Protein AF-A0A2G2Y540-F1 (afdb_monomer)

Structure (mmCIF, N/CA/C/O backbone):
data_AF-A0A2G2Y540-F1
#
_entry.id   AF-A0A2G2Y540-F1
#
loop_
_atom_site.group_PDB
_atom_site.id
_atom_site.type_symbol
_atom_site.label_atom_id
_atom_site.label_alt_id
_atom_site.label_comp_id
_atom_site.label_asym_id
_atom_site.label_entity_id
_atom_site.label_seq_id
_atom_site.pdbx_PDB_ins_code
_atom_site.Cartn_x
_atom_site.Cartn_y
_atom_site.Cartn_z
_atom_site.occupancy
_atom_site.B_iso_or_equiv
_atom_site.auth_seq_id
_atom_site.auth_comp_id
_atom_site.auth_asym_id
_atom_site.auth_atom_id
_atom_site.pdbx_PDB_model_num
ATOM 1 N N . MET A 1 1 ? -23.004 5.926 17.676 1.00 48.19 1 MET A N 1
ATOM 2 C CA . MET A 1 1 ? -21.729 5.256 18.036 1.00 48.19 1 MET A CA 1
ATOM 3 C C . MET A 1 1 ? -20.549 6.065 17.488 1.00 48.19 1 MET A C 1
ATOM 5 O O . MET A 1 1 ? -20.315 6.029 16.287 1.00 48.19 1 MET A O 1
ATOM 9 N N . ASN A 1 2 ? -19.873 6.864 18.330 1.00 69.75 2 ASN A N 1
ATOM 10 C CA . ASN A 1 2 ? -18.791 7.798 17.936 1.00 69.75 2 ASN A CA 1
ATOM 11 C C . ASN A 1 2 ? -17.385 7.387 18.424 1.00 69.75 2 ASN A C 1
ATOM 13 O O . ASN A 1 2 ? -16.414 8.048 18.075 1.00 69.75 2 ASN A O 1
ATOM 17 N N . ILE A 1 3 ? -17.261 6.322 19.224 1.00 84.75 3 ILE A N 1
ATOM 18 C CA . ILE A 1 3 ? -15.974 5.915 19.816 1.00 84.75 3 ILE A CA 1
ATOM 19 C C . ILE A 1 3 ? -15.126 5.151 18.792 1.00 84.75 3 ILE A C 1
ATOM 21 O O . ILE A 1 3 ? -13.980 5.507 18.551 1.00 84.75 3 ILE A O 1
ATOM 25 N N . LEU A 1 4 ? -15.714 4.162 18.114 1.00 87.81 4 LEU A N 1
ATOM 26 C CA . LEU A 1 4 ? -15.010 3.325 17.134 1.00 87.81 4 LEU A CA 1
ATOM 27 C C . LEU A 1 4 ? -14.416 4.121 15.971 1.00 87.81 4 LEU A C 1
ATOM 29 O O . LEU A 1 4 ? -13.341 3.793 15.489 1.00 87.81 4 LEU A O 1
ATOM 33 N N . SER A 1 5 ? -15.096 5.181 15.527 1.00 85.62 5 SER A N 1
ATOM 34 C CA . SER A 1 5 ? -14.609 6.018 14.428 1.00 85.62 5 SER A CA 1
ATOM 35 C C . SER A 1 5 ? -13.310 6.757 14.760 1.00 85.62 5 SER A C 1
ATOM 37 O O . SER A 1 5 ? -12.680 7.265 13.844 1.00 85.62 5 SER A O 1
ATOM 39 N N . ARG A 1 6 ? -12.929 6.826 16.044 1.00 86.94 6 ARG A N 1
ATOM 40 C CA . ARG A 1 6 ? -11.696 7.461 16.535 1.00 86.94 6 ARG A CA 1
ATOM 41 C C . ARG A 1 6 ? -10.585 6.453 16.834 1.00 86.94 6 ARG A C 1
ATOM 43 O O . ARG A 1 6 ? -9.484 6.852 17.187 1.00 86.94 6 ARG A O 1
ATOM 50 N N . LEU A 1 7 ? -10.873 5.152 16.756 1.00 90.06 7 LEU A N 1
ATOM 51 C CA . LEU A 1 7 ? -9.875 4.125 17.030 1.00 90.06 7 LEU A CA 1
ATOM 52 C C . LEU A 1 7 ? -8.928 3.958 15.831 1.00 90.06 7 LEU A C 1
ATOM 54 O O . LEU A 1 7 ? -9.372 4.067 14.681 1.00 90.06 7 LEU A O 1
ATOM 58 N N . PRO A 1 8 ? -7.648 3.622 16.069 1.00 88.38 8 PRO A N 1
ATOM 59 C CA . PRO A 1 8 ? -6.721 3.271 15.000 1.00 88.38 8 PRO A CA 1
ATOM 60 C C . PRO A 1 8 ? -7.238 2.103 14.151 1.00 88.38 8 PRO A C 1
ATOM 62 O O . PRO A 1 8 ? -7.840 1.157 14.670 1.00 88.38 8 PRO A O 1
ATOM 65 N N . VAL A 1 9 ? -6.933 2.122 12.847 1.00 89.56 9 VAL A N 1
ATOM 66 C CA . VAL A 1 9 ? -7.344 1.070 11.892 1.00 89.56 9 VAL A CA 1
ATOM 67 C C . VAL A 1 9 ? -6.931 -0.324 12.373 1.00 89.56 9 VAL A C 1
ATOM 69 O O . VAL A 1 9 ? -7.705 -1.269 12.259 1.00 89.56 9 VAL A O 1
ATOM 72 N N . ARG A 1 10 ? -5.739 -0.451 12.967 1.00 88.06 10 ARG A N 1
ATOM 73 C CA . ARG A 1 10 ? -5.230 -1.715 13.515 1.00 88.06 10 ARG A CA 1
ATOM 74 C C . ARG A 1 10 ? -6.122 -2.279 14.621 1.00 88.06 10 ARG A C 1
ATOM 76 O O . ARG A 1 10 ? -6.453 -3.460 14.596 1.00 88.06 10 ARG A O 1
ATOM 83 N N . THR A 1 11 ? -6.545 -1.435 15.559 1.00 91.00 11 THR A N 1
ATOM 84 C CA . THR A 1 11 ? -7.452 -1.827 16.644 1.00 91.00 11 THR A CA 1
ATOM 85 C C . THR A 1 11 ? -8.801 -2.261 16.084 1.00 91.00 11 THR A C 1
ATOM 87 O O . THR A 1 11 ? -9.331 -3.296 16.475 1.00 91.00 11 THR A O 1
ATOM 90 N N . LEU A 1 12 ? -9.340 -1.517 15.113 1.00 92.69 12 LEU A N 1
ATOM 91 C CA . LEU A 1 12 ? -10.587 -1.891 14.442 1.00 92.69 12 LEU A CA 1
ATOM 92 C C . LEU A 1 12 ? -10.465 -3.226 13.706 1.00 92.69 12 LEU A C 1
ATOM 94 O O . LEU A 1 12 ? -11.379 -4.043 13.773 1.00 92.69 12 LEU A O 1
ATOM 98 N N . HIS A 1 13 ? -9.337 -3.475 13.044 1.00 90.94 13 HIS A N 1
ATOM 99 C CA . HIS A 1 13 ? -9.076 -4.748 12.383 1.00 90.94 13 HIS A CA 1
ATOM 100 C C . HIS A 1 13 ? -9.079 -5.912 13.391 1.00 90.94 13 HIS A C 1
ATOM 102 O O . HIS A 1 13 ? -9.764 -6.903 13.162 1.00 90.94 13 HIS A O 1
ATOM 108 N N . GLN A 1 14 ? -8.425 -5.764 14.548 1.00 92.81 14 GLN A N 1
ATOM 109 C CA . GLN A 1 14 ? -8.443 -6.775 15.618 1.00 92.81 14 GLN A CA 1
ATOM 110 C C . GLN A 1 14 ? -9.851 -7.011 16.190 1.00 92.81 14 GLN A C 1
ATOM 112 O O . GLN A 1 14 ? -10.231 -8.153 16.450 1.00 92.81 14 GLN A O 1
ATOM 117 N N . LEU A 1 15 ? -10.657 -5.953 16.339 1.00 93.62 15 LEU A N 1
ATOM 118 C CA . LEU A 1 15 ? -12.037 -6.059 16.829 1.00 93.62 15 LEU A CA 1
ATOM 119 C C . LEU A 1 15 ? -12.945 -6.874 15.899 1.00 93.62 15 LEU A C 1
ATOM 121 O O . LEU A 1 15 ? -13.897 -7.489 16.381 1.00 93.62 15 LEU A O 1
ATOM 125 N N . LYS A 1 16 ? -12.648 -6.948 14.593 1.00 92.94 16 LYS A N 1
ATOM 126 C CA . LYS A 1 16 ? -13.401 -7.816 13.670 1.00 92.94 16 LYS A CA 1
ATOM 127 C C . LYS A 1 16 ? -13.352 -9.285 14.086 1.00 92.94 16 LYS A C 1
ATOM 129 O O . LYS A 1 16 ? -14.331 -9.998 13.886 1.00 92.94 16 LYS A O 1
ATOM 134 N N . CYS A 1 17 ? -12.253 -9.727 14.691 1.00 93.31 17 CYS A N 1
ATOM 135 C CA . CYS A 1 17 ? -12.083 -11.109 15.136 1.00 93.31 17 CYS A CA 1
ATOM 136 C C . CYS A 1 17 ? -12.860 -11.424 16.424 1.00 93.31 17 CYS A C 1
ATOM 138 O O . CYS A 1 17 ? -13.068 -12.592 16.736 1.00 93.31 17 CYS A O 1
ATOM 140 N N . VAL A 1 18 ? -13.303 -10.404 17.170 1.00 94.44 18 VAL A N 1
ATOM 141 C CA . VAL A 1 18 ? -13.957 -10.581 18.478 1.00 94.44 18 VAL A CA 1
ATOM 142 C C . VAL A 1 18 ? -15.398 -11.067 18.332 1.00 94.44 18 VAL A C 1
ATOM 144 O O . VAL A 1 18 ? -15.853 -11.895 19.117 1.00 94.44 18 VAL A O 1
ATOM 147 N N . SER A 1 19 ? -16.151 -10.554 17.353 1.00 95.69 19 SER A N 1
ATOM 148 C CA . SER A 1 19 ? -17.521 -11.017 17.104 1.00 95.69 19 SER A CA 1
ATOM 149 C C . SER A 1 19 ? -18.007 -10.711 15.688 1.00 95.69 19 SER A C 1
ATOM 151 O O . SER A 1 19 ? -17.557 -9.768 15.035 1.00 95.69 19 SER A O 1
ATOM 153 N N . LYS A 1 20 ? -19.021 -11.464 15.236 1.00 94.75 20 LYS A N 1
ATOM 154 C CA . LYS A 1 20 ? -19.713 -11.205 13.961 1.00 94.75 20 LYS A CA 1
ATOM 155 C C . LYS A 1 20 ? -20.345 -9.812 13.913 1.00 94.75 20 LYS A C 1
ATOM 157 O O . LYS A 1 20 ? -20.343 -9.189 12.857 1.00 94.75 20 LYS A O 1
ATOM 162 N N . PHE A 1 21 ? -20.845 -9.318 15.049 1.00 94.75 21 PHE A N 1
ATOM 163 C CA . PHE A 1 21 ? -21.416 -7.975 15.150 1.00 94.75 21 PHE A CA 1
ATOM 164 C C . PHE A 1 21 ? -20.358 -6.897 14.893 1.00 94.75 21 PHE A C 1
ATOM 166 O O . PHE A 1 21 ? -20.570 -6.024 14.054 1.00 94.75 21 PHE A O 1
ATOM 173 N N . TRP A 1 22 ? -19.197 -6.987 15.554 1.00 94.31 22 TRP A N 1
ATOM 174 C CA . TRP A 1 2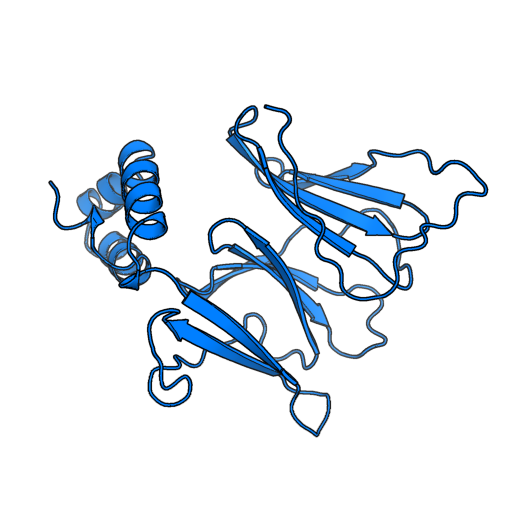2 ? -18.092 -6.052 15.327 1.00 94.31 22 TRP A CA 1
ATOM 175 C C . TRP A 1 22 ? -17.589 -6.123 13.890 1.00 94.31 22 TRP A C 1
ATOM 177 O O . TRP A 1 22 ? -17.395 -5.086 13.260 1.00 94.31 22 TRP A O 1
ATOM 187 N N . ASN A 1 23 ? -17.444 -7.328 13.336 1.00 94.88 23 ASN A N 1
ATOM 188 C CA . ASN A 1 23 ? -17.047 -7.484 11.944 1.00 94.88 23 ASN A CA 1
ATOM 189 C C . ASN A 1 23 ? -18.040 -6.826 10.973 1.00 94.88 23 ASN A C 1
ATOM 191 O O . ASN A 1 23 ? -17.612 -6.095 10.081 1.00 94.88 23 ASN A O 1
ATOM 195 N N . ALA A 1 24 ? -19.347 -7.045 11.158 1.00 95.31 24 ALA A N 1
ATOM 196 C CA . ALA A 1 24 ? -20.385 -6.442 10.323 1.00 95.31 24 ALA A CA 1
ATOM 197 C C . ALA A 1 24 ? -20.367 -4.909 10.425 1.00 95.31 24 ALA A C 1
ATOM 199 O O . ALA A 1 24 ? -20.309 -4.227 9.405 1.00 95.31 24 ALA A O 1
ATOM 200 N N . LEU A 1 25 ? -20.314 -4.371 11.649 1.00 93.81 25 LEU A N 1
ATOM 201 C CA . LEU A 1 25 ? -20.286 -2.930 11.900 1.00 93.81 25 LEU A CA 1
ATOM 202 C C . LEU A 1 25 ? -19.042 -2.249 11.312 1.00 93.81 25 LEU A C 1
ATOM 204 O O . LEU A 1 25 ? -19.144 -1.167 10.748 1.00 93.81 25 LEU A O 1
ATOM 208 N N . ILE A 1 26 ? -17.863 -2.864 11.439 1.00 93.62 26 ILE A N 1
ATOM 209 C CA . ILE A 1 26 ? -16.596 -2.289 10.953 1.00 93.62 26 ILE A CA 1
ATOM 210 C C . ILE A 1 26 ? -16.449 -2.480 9.435 1.00 93.62 26 ILE A C 1
ATOM 212 O O . ILE A 1 26 ? -15.745 -1.723 8.764 1.00 93.62 26 ILE A O 1
ATOM 216 N N . SER A 1 27 ? -17.087 -3.504 8.868 1.00 92.31 27 SER A N 1
ATOM 217 C CA . SER A 1 27 ? -17.053 -3.767 7.426 1.00 92.31 27 SER A CA 1
ATOM 218 C C . SER A 1 27 ? -18.078 -2.954 6.631 1.00 92.31 27 SER A C 1
ATOM 220 O O . SER A 1 27 ? -17.909 -2.846 5.411 1.00 92.31 27 SER A O 1
ATOM 222 N N . ASP A 1 28 ? -19.057 -2.349 7.309 1.00 93.50 28 ASP A N 1
ATOM 223 C CA . ASP A 1 28 ? -20.062 -1.449 6.743 1.00 93.50 28 ASP A CA 1
ATOM 224 C C . ASP A 1 28 ? -19.424 -0.281 5.949 1.00 93.50 28 ASP A C 1
ATOM 226 O O . ASP A 1 28 ? -18.522 0.401 6.456 1.00 93.50 28 ASP A O 1
ATOM 230 N N . PRO A 1 29 ? -19.859 -0.024 4.698 1.00 90.12 29 PRO A N 1
ATOM 231 C CA . PRO A 1 29 ? -19.310 1.051 3.870 1.00 90.12 29 PRO A CA 1
ATOM 232 C C . PRO A 1 29 ? -19.455 2.445 4.485 1.00 90.12 29 PRO A C 1
ATOM 234 O O . PRO A 1 29 ? -18.541 3.266 4.367 1.00 90.12 29 PRO A O 1
ATOM 237 N N . TYR A 1 30 ? -20.572 2.721 5.167 1.00 90.44 30 TYR A N 1
ATOM 238 C CA . TYR A 1 30 ? -20.795 4.020 5.798 1.00 90.44 30 TYR A CA 1
ATOM 239 C C . TYR A 1 30 ? -19.837 4.230 6.976 1.00 90.44 30 TYR A C 1
ATOM 241 O O . TYR A 1 30 ? -19.219 5.295 7.088 1.00 90.44 30 TYR A O 1
ATOM 249 N N . PHE A 1 31 ? -19.629 3.203 7.804 1.00 92.44 31 PHE A N 1
ATOM 250 C CA . PHE A 1 31 ? -18.621 3.225 8.860 1.00 92.44 31 PHE A CA 1
ATOM 251 C C . PHE A 1 31 ? -17.214 3.451 8.299 1.00 92.44 31 PHE A C 1
ATOM 253 O O . PHE A 1 31 ? -16.518 4.344 8.784 1.00 92.44 31 PHE A O 1
ATOM 260 N N . LYS A 1 32 ? -16.810 2.711 7.255 1.00 89.81 32 LYS A N 1
ATOM 261 C CA . LYS A 1 32 ? -15.501 2.884 6.595 1.00 89.81 32 LYS A CA 1
ATOM 262 C C . LYS A 1 32 ? -15.301 4.309 6.092 1.00 89.81 32 LYS A C 1
ATOM 264 O O . LYS A 1 32 ? -14.277 4.913 6.390 1.00 89.81 32 LYS A O 1
ATOM 269 N N . MET A 1 33 ? -16.286 4.872 5.391 1.00 88.62 33 MET A N 1
ATOM 270 C CA . MET A 1 33 ? -16.216 6.250 4.896 1.00 88.62 33 MET A CA 1
ATOM 271 C C . MET A 1 33 ? -16.121 7.260 6.046 1.00 88.62 33 MET A C 1
ATOM 273 O O . MET A 1 33 ? -15.325 8.198 5.984 1.00 88.62 33 MET A O 1
ATOM 277 N N . LYS A 1 34 ? -16.925 7.088 7.102 1.00 90.88 34 LYS A N 1
ATOM 278 C CA . LYS A 1 34 ? -16.912 7.980 8.268 1.00 90.88 34 LYS A CA 1
ATOM 279 C C . LYS A 1 34 ? -15.576 7.916 9.012 1.00 90.88 34 LYS A C 1
ATOM 281 O O . LYS A 1 34 ? -15.038 8.963 9.365 1.00 90.88 34 LYS A O 1
ATOM 286 N N . HIS A 1 35 ? -15.048 6.713 9.233 1.00 91.81 35 HIS A N 1
ATOM 287 C CA . HIS A 1 35 ? -13.736 6.488 9.848 1.00 91.81 35 HIS A CA 1
ATOM 288 C C . HIS A 1 35 ? -12.617 7.095 8.997 1.00 91.81 35 HIS A C 1
ATOM 290 O O . HIS A 1 35 ? -11.823 7.877 9.511 1.00 91.81 35 HIS A O 1
ATOM 296 N N . PHE A 1 36 ? -12.628 6.851 7.686 1.00 88.25 36 PHE A N 1
ATOM 297 C CA . PHE A 1 36 ? -11.643 7.396 6.753 1.00 88.25 36 PHE A CA 1
ATOM 298 C C . PHE A 1 36 ? -11.622 8.933 6.747 1.00 88.25 36 PHE A C 1
ATOM 300 O O . PHE A 1 36 ? -10.563 9.545 6.892 1.00 88.25 36 PHE A O 1
ATOM 307 N N . LYS A 1 37 ? -12.795 9.576 6.654 1.00 88.69 37 LYS A N 1
ATOM 308 C CA . LYS A 1 37 ? -12.911 11.044 6.728 1.00 88.69 37 LYS A CA 1
ATOM 309 C C . LYS A 1 37 ? -12.404 11.595 8.058 1.00 88.69 37 LYS A C 1
ATOM 311 O O . LYS A 1 37 ? -11.808 12.667 8.082 1.00 88.69 37 LYS A O 1
ATOM 316 N N . HIS A 1 38 ? -12.645 10.880 9.155 1.00 89.62 38 HIS A N 1
ATOM 317 C CA . HIS A 1 38 ? -12.137 11.276 10.461 1.00 89.62 38 HIS A CA 1
ATOM 318 C C . HIS A 1 38 ? -10.607 11.190 10.515 1.00 89.62 38 HIS A C 1
ATOM 320 O O . HIS A 1 38 ? -9.970 12.182 10.851 1.00 89.62 38 HIS A O 1
ATOM 326 N N . ALA A 1 39 ? -10.027 10.060 10.101 1.00 87.31 39 ALA A N 1
ATOM 327 C CA . ALA A 1 39 ? -8.581 9.843 10.097 1.00 87.31 39 ALA A CA 1
ATOM 328 C C . ALA A 1 39 ? -7.826 10.853 9.214 1.00 87.31 39 ALA A C 1
ATOM 330 O O . ALA A 1 39 ? -6.749 11.305 9.584 1.00 87.31 39 ALA A O 1
ATOM 331 N N . LYS A 1 40 ? -8.397 11.262 8.072 1.00 84.50 40 LYS A N 1
ATOM 332 C CA . LYS A 1 40 ? -7.780 12.262 7.181 1.00 84.50 40 LYS A CA 1
ATOM 333 C C . LYS A 1 40 ? -7.640 13.645 7.834 1.00 84.50 40 LYS A C 1
ATOM 335 O O . LYS A 1 40 ? -6.691 14.368 7.534 1.00 84.50 40 LYS A O 1
ATOM 340 N N . ASN A 1 41 ? -8.570 13.984 8.726 1.00 85.50 41 ASN A N 1
ATOM 341 C CA . ASN A 1 41 ? -8.630 15.274 9.413 1.00 85.50 41 ASN A CA 1
ATOM 342 C C . ASN A 1 41 ? -8.010 15.245 10.821 1.00 85.50 41 ASN A C 1
ATOM 344 O O . ASN A 1 41 ? -7.883 16.294 11.447 1.00 85.50 41 ASN A O 1
ATOM 348 N N . ASP A 1 42 ? -7.647 14.070 11.335 1.00 84.44 42 ASP A N 1
ATOM 349 C CA . ASP A 1 42 ? -7.007 13.910 12.638 1.00 84.44 42 ASP A CA 1
ATOM 350 C C . ASP A 1 42 ? -5.481 13.925 12.491 1.00 84.44 42 ASP A C 1
ATOM 352 O O . ASP A 1 42 ? -4.889 13.031 11.886 1.00 84.44 42 ASP A O 1
ATOM 356 N N . GLN A 1 43 ? -4.834 14.925 13.089 1.00 78.25 43 GLN A N 1
ATOM 357 C CA . GLN A 1 43 ? -3.375 15.077 13.059 1.00 78.25 43 GLN A CA 1
ATOM 358 C C . GLN A 1 43 ? -2.649 13.866 13.660 1.00 78.25 43 GLN A C 1
ATOM 360 O O . GLN A 1 43 ? -1.566 13.514 13.200 1.00 78.25 43 GLN A O 1
ATOM 365 N N . ASN A 1 44 ? -3.258 13.179 14.632 1.00 79.31 44 ASN A N 1
ATOM 366 C CA . ASN A 1 44 ? -2.661 11.996 15.263 1.00 79.31 44 ASN A CA 1
ATOM 367 C C . ASN A 1 44 ? -2.750 10.739 14.383 1.00 79.31 44 ASN A C 1
ATOM 369 O O . ASN A 1 44 ? -2.026 9.766 14.599 1.00 79.31 44 ASN A O 1
ATOM 373 N N . SER A 1 45 ? -3.630 10.755 13.382 1.00 81.19 45 SER A N 1
ATOM 374 C CA . SER A 1 45 ? -3.807 9.667 12.422 1.00 81.19 45 SER A CA 1
ATOM 375 C C . SER A 1 45 ? -2.905 9.813 11.191 1.00 81.19 45 SER A C 1
ATOM 377 O O . SER A 1 45 ? -2.733 8.848 10.442 1.00 81.19 45 SER A O 1
ATOM 379 N N . GLN A 1 46 ? -2.298 10.986 10.982 1.00 82.69 46 GLN A N 1
ATOM 380 C CA . GLN A 1 46 ? -1.381 11.238 9.872 1.00 82.69 46 GLN A CA 1
ATOM 381 C C . GLN A 1 46 ? -0.008 10.630 10.161 1.00 82.69 46 GLN A C 1
ATOM 383 O O . GLN A 1 46 ? 0.621 10.914 11.180 1.00 82.69 46 GLN A O 1
ATOM 388 N N . LYS A 1 47 ? 0.467 9.783 9.245 1.00 84.38 47 LYS A N 1
ATOM 389 C CA . LYS A 1 47 ? 1.743 9.077 9.373 1.00 84.38 47 LYS A CA 1
ATOM 390 C C . LYS A 1 47 ? 2.564 9.189 8.097 1.00 84.38 47 LYS A C 1
ATOM 392 O O . LYS A 1 47 ? 2.012 9.193 6.999 1.00 84.38 47 LYS A O 1
ATOM 397 N N . ILE A 1 48 ? 3.882 9.208 8.253 1.00 85.88 48 ILE A N 1
ATOM 398 C CA . ILE A 1 48 ? 4.854 9.073 7.171 1.00 85.88 48 ILE A CA 1
ATOM 399 C C . ILE A 1 48 ? 5.377 7.638 7.173 1.00 85.88 48 ILE A C 1
ATOM 401 O O . ILE A 1 48 ? 5.756 7.108 8.217 1.00 85.88 48 ILE A O 1
ATOM 405 N N . LEU A 1 49 ? 5.414 7.016 5.994 1.00 87.06 49 LEU A N 1
ATOM 406 C CA . LEU A 1 49 ? 6.141 5.772 5.762 1.00 87.06 49 LEU A CA 1
ATOM 407 C C . LEU A 1 49 ? 7.539 6.108 5.240 1.00 87.06 49 LEU A C 1
ATOM 409 O O . LEU A 1 49 ? 7.682 6.660 4.150 1.00 87.06 49 LEU A O 1
ATOM 413 N N . ILE A 1 50 ? 8.565 5.734 5.994 1.00 85.69 50 ILE A N 1
ATOM 414 C CA . ILE A 1 50 ? 9.968 5.915 5.620 1.00 85.69 50 ILE A CA 1
ATOM 415 C C . ILE A 1 50 ? 10.554 4.546 5.300 1.00 85.69 50 ILE A C 1
ATOM 417 O O . ILE A 1 50 ? 10.321 3.590 6.034 1.00 85.69 50 ILE A O 1
ATOM 421 N N . THR A 1 51 ? 11.301 4.428 4.202 1.00 83.44 51 THR A N 1
ATOM 422 C CA . THR A 1 51 ? 12.006 3.191 3.840 1.00 83.44 51 THR A CA 1
ATOM 423 C C . THR A 1 51 ? 13.471 3.489 3.533 1.00 83.44 51 THR A C 1
ATOM 425 O O . THR A 1 51 ? 13.773 4.224 2.599 1.00 83.44 51 THR A O 1
ATOM 428 N N . HIS A 1 52 ? 14.380 2.899 4.307 1.00 81.31 52 HIS A N 1
ATOM 429 C CA . HIS A 1 52 ? 15.827 3.039 4.156 1.00 81.31 52 HIS A CA 1
ATOM 430 C C . HIS A 1 52 ? 16.440 1.777 3.560 1.00 81.31 52 HIS A C 1
ATOM 432 O O . HIS A 1 52 ? 16.123 0.675 3.999 1.00 81.31 52 HIS A O 1
ATOM 438 N N . MET A 1 53 ? 17.359 1.932 2.609 1.00 77.50 53 MET A N 1
ATOM 439 C CA . MET A 1 53 ? 18.242 0.850 2.169 1.00 77.50 53 MET A CA 1
ATOM 440 C C . MET A 1 53 ? 19.447 0.778 3.117 1.00 77.50 53 MET A C 1
ATOM 442 O O . MET A 1 53 ? 20.075 1.797 3.399 1.00 77.50 53 MET A O 1
ATOM 446 N N . LEU A 1 54 ? 19.765 -0.412 3.621 1.00 77.00 54 LEU A N 1
ATOM 447 C CA . LEU A 1 54 ? 20.954 -0.644 4.439 1.00 77.00 54 LEU A CA 1
ATOM 448 C C . LEU A 1 54 ? 22.213 -0.702 3.566 1.00 77.00 54 LEU A C 1
ATOM 450 O O . LEU A 1 54 ? 22.148 -1.061 2.392 1.00 77.00 54 LEU A O 1
ATOM 454 N N . GLN A 1 55 ? 23.367 -0.383 4.161 1.00 67.62 55 GLN A N 1
ATOM 455 C CA . GLN A 1 55 ? 24.664 -0.233 3.478 1.00 67.62 55 GLN A CA 1
ATOM 456 C C . GLN A 1 55 ? 25.091 -1.440 2.623 1.00 67.62 55 GLN A C 1
ATOM 458 O O . GLN A 1 55 ? 25.872 -1.284 1.693 1.00 67.62 55 GLN A O 1
ATOM 463 N N . ASN A 1 56 ? 24.563 -2.636 2.892 1.00 67.25 56 ASN A N 1
ATOM 464 C CA . ASN A 1 56 ? 24.840 -3.845 2.117 1.00 67.25 56 ASN A CA 1
ATOM 465 C C . ASN A 1 56 ? 23.942 -4.018 0.872 1.00 67.25 56 ASN A C 1
ATOM 467 O O . ASN A 1 56 ? 23.947 -5.095 0.276 1.00 67.25 56 ASN A O 1
ATOM 471 N N . GLY A 1 57 ? 23.116 -3.020 0.527 1.00 62.94 57 GLY A N 1
ATOM 472 C CA . GLY A 1 57 ? 22.269 -2.961 -0.676 1.00 62.94 57 GLY A CA 1
ATOM 473 C C . GLY A 1 57 ? 21.150 -4.007 -0.762 1.00 62.94 57 GLY A C 1
ATOM 474 O O . GLY A 1 57 ? 20.330 -3.967 -1.675 1.00 62.94 57 GLY A O 1
ATOM 475 N N . SER A 1 58 ? 21.102 -4.939 0.189 1.00 64.12 58 SER A N 1
ATOM 476 C CA . SER A 1 58 ? 20.293 -6.164 0.148 1.00 64.12 58 SER A CA 1
ATOM 477 C C . SER A 1 58 ? 19.215 -6.203 1.225 1.00 64.12 58 SER A C 1
ATOM 479 O O . SER A 1 58 ? 18.507 -7.195 1.377 1.00 64.12 58 SER A O 1
ATOM 481 N N . LYS A 1 59 ? 19.096 -5.148 2.030 1.00 71.19 59 LYS A N 1
ATOM 482 C CA . LYS A 1 59 ? 18.092 -5.070 3.086 1.00 71.19 59 LYS A CA 1
ATOM 483 C C . LYS A 1 59 ? 17.506 -3.675 3.140 1.00 71.19 59 LYS A C 1
ATOM 485 O O . LYS A 1 59 ? 18.226 -2.687 3.053 1.00 71.19 59 LYS A O 1
ATOM 490 N N . PHE A 1 60 ? 16.199 -3.619 3.354 1.00 76.69 60 PHE A N 1
ATOM 491 C CA . PHE A 1 60 ? 15.473 -2.378 3.575 1.00 76.69 60 PHE A CA 1
ATOM 492 C C . PHE A 1 60 ? 14.908 -2.337 5.000 1.00 76.69 60 PHE A C 1
ATOM 494 O O . PHE A 1 60 ? 14.620 -3.370 5.601 1.00 76.69 60 PHE A O 1
ATOM 501 N N . LEU A 1 61 ? 14.743 -1.162 5.581 1.00 81.38 61 LEU A N 1
ATOM 502 C CA . LEU A 1 61 ? 14.023 -0.982 6.838 1.00 81.38 61 LEU A CA 1
ATOM 503 C C . LEU A 1 61 ? 12.902 0.008 6.600 1.00 81.38 61 LEU A C 1
ATOM 505 O O . LEU A 1 61 ? 13.150 1.079 6.056 1.00 81.38 61 LEU A O 1
ATOM 509 N N . SER A 1 62 ? 11.690 -0.368 6.996 1.00 85.00 62 SER A N 1
ATOM 510 C CA . SER A 1 62 ? 10.508 0.470 6.848 1.00 85.00 62 SER A CA 1
ATOM 511 C C . SER A 1 62 ? 9.967 0.853 8.219 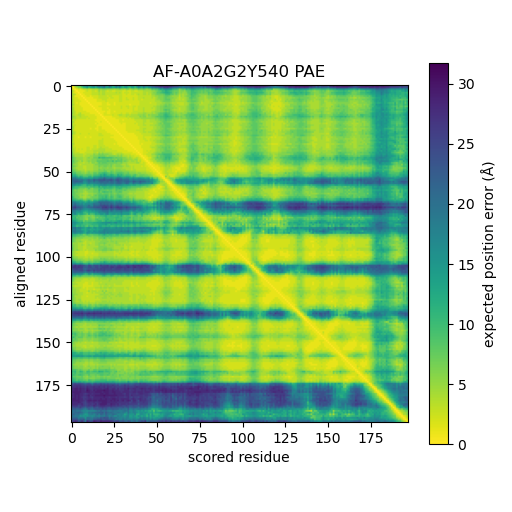1.00 85.00 62 SER A C 1
ATOM 513 O O . SER A 1 62 ? 9.850 0.003 9.106 1.00 85.00 62 SER A O 1
ATOM 515 N N . TYR A 1 63 ? 9.635 2.128 8.371 1.00 85.06 63 TYR A N 1
ATOM 516 C CA . TYR A 1 63 ? 9.145 2.729 9.605 1.00 85.06 63 TYR A CA 1
ATOM 517 C C . TYR A 1 63 ? 7.892 3.543 9.322 1.00 85.06 63 TYR A C 1
ATOM 519 O O . TYR A 1 63 ? 7.817 4.224 8.298 1.00 85.06 63 TYR A O 1
ATOM 527 N N . CYS A 1 64 ? 6.933 3.501 10.241 1.00 85.38 64 CYS A N 1
ATOM 528 C CA . CYS A 1 64 ? 5.819 4.440 10.261 1.00 85.38 64 CYS A CA 1
ATOM 529 C C . CYS A 1 64 ? 5.984 5.418 11.421 1.00 85.38 64 CYS A C 1
ATOM 531 O O . CYS A 1 64 ? 6.000 5.001 12.578 1.00 85.38 64 CYS A O 1
ATOM 533 N N . CYS A 1 65 ? 6.039 6.709 11.104 1.00 82.62 65 CYS A N 1
ATOM 534 C CA . CYS A 1 65 ? 6.204 7.780 12.084 1.00 82.62 65 CYS A CA 1
ATOM 535 C C . CYS A 1 65 ? 4.971 8.696 12.073 1.00 82.62 65 CYS A C 1
ATOM 537 O O . CYS A 1 65 ? 4.489 9.020 10.983 1.00 82.62 65 CYS A O 1
ATOM 539 N N . PRO A 1 66 ? 4.443 9.133 13.229 1.00 82.75 66 PRO A N 1
ATOM 540 C CA . PRO A 1 66 ? 3.421 10.178 13.274 1.00 82.75 66 PRO A CA 1
ATOM 541 C C . PRO A 1 66 ? 3.945 11.470 12.642 1.00 82.75 66 PRO A C 1
ATOM 543 O O . PRO A 1 66 ? 5.068 11.879 12.925 1.00 82.75 66 PRO A O 1
ATOM 546 N N . LEU A 1 67 ? 3.135 12.135 11.815 1.00 78.38 67 LEU A N 1
ATOM 547 C CA . LEU A 1 67 ? 3.531 13.399 11.182 1.00 78.38 67 LEU A CA 1
ATOM 548 C C . LEU A 1 67 ? 3.722 14.526 12.213 1.00 78.38 67 LEU A C 1
ATOM 550 O O . LEU A 1 67 ? 4.503 15.444 11.988 1.00 78.38 67 LEU A O 1
ATOM 554 N N . SER A 1 68 ? 3.019 14.448 13.342 1.00 72.75 68 SER A N 1
ATOM 555 C CA . SER A 1 68 ? 3.057 15.431 14.426 1.00 72.75 68 SER A CA 1
ATOM 556 C C . SER A 1 68 ? 4.258 15.299 15.373 1.00 72.75 68 SER A C 1
ATOM 558 O O . SER A 1 68 ? 4.483 16.212 16.167 1.00 72.75 68 SER A O 1
ATOM 560 N N . SER A 1 69 ? 5.030 14.203 15.324 1.00 64.44 69 SER A N 1
ATOM 561 C CA . SER A 1 69 ? 6.164 14.007 16.238 1.00 64.44 69 SER A CA 1
ATOM 562 C C . SER A 1 69 ? 7.406 14.753 15.742 1.00 64.44 69 SER A C 1
ATOM 564 O O . SER A 1 69 ? 7.959 14.452 14.685 1.00 64.44 69 SER A O 1
ATOM 566 N N . VAL A 1 70 ? 7.856 15.738 16.527 1.00 55.12 70 VAL A N 1
ATOM 567 C CA . VAL A 1 70 ? 9.061 16.554 16.268 1.00 55.12 70 VAL A CA 1
ATOM 568 C C . VAL A 1 70 ? 10.351 15.729 16.440 1.00 55.12 70 VAL A C 1
ATOM 570 O O . VAL A 1 70 ? 11.404 16.103 15.927 1.00 55.12 70 VAL A O 1
ATOM 573 N N . GLN A 1 71 ? 10.277 14.568 17.100 1.00 56.06 71 GLN A N 1
ATOM 574 C CA . GLN A 1 71 ? 11.398 13.656 17.334 1.00 56.06 71 GLN A CA 1
ATOM 575 C C . GLN A 1 71 ? 11.154 12.330 16.600 1.00 56.06 71 GLN A C 1
ATOM 577 O O . GLN A 1 71 ? 10.770 11.317 17.173 1.00 56.06 71 GLN A O 1
ATOM 582 N N . MET A 1 72 ? 11.416 12.342 15.290 1.00 56.91 72 MET A N 1
ATOM 583 C CA . MET A 1 72 ? 11.178 11.248 14.331 1.00 56.91 72 MET A CA 1
ATOM 584 C C . MET A 1 72 ? 11.767 9.865 14.685 1.00 56.91 72 MET A C 1
ATOM 586 O O . MET A 1 72 ? 11.459 8.897 13.992 1.00 56.91 72 MET A O 1
ATOM 590 N N . ALA A 1 73 ? 12.620 9.754 15.707 1.00 56.03 73 ALA A N 1
ATOM 591 C CA . ALA A 1 73 ? 13.364 8.535 16.017 1.00 56.03 73 ALA A CA 1
ATOM 592 C C . ALA A 1 73 ? 12.743 7.668 17.128 1.00 56.03 73 ALA A C 1
ATOM 594 O O . ALA A 1 73 ? 12.871 6.448 17.056 1.00 56.03 73 ALA A O 1
ATOM 595 N N . GLU A 1 74 ? 12.079 8.254 18.132 1.00 58.34 74 GLU A N 1
ATOM 596 C CA . GLU A 1 74 ? 11.615 7.502 19.316 1.00 58.34 74 GLU A CA 1
ATOM 597 C C . GLU A 1 74 ? 10.223 6.878 19.115 1.00 58.34 74 GLU A C 1
ATOM 599 O O . GLU A 1 74 ? 9.983 5.753 19.549 1.00 58.34 74 GLU A O 1
ATOM 604 N N . ASP A 1 75 ? 9.347 7.542 18.352 1.00 59.84 75 ASP A N 1
ATOM 605 C CA . ASP A 1 75 ? 7.970 7.086 18.085 1.00 59.84 75 ASP A CA 1
ATOM 606 C C . ASP A 1 75 ? 7.828 6.231 16.809 1.00 59.84 75 ASP A C 1
ATOM 608 O O . ASP A 1 75 ? 6.718 5.916 16.365 1.00 59.84 75 ASP A O 1
ATOM 612 N N . ALA A 1 76 ? 8.944 5.892 16.159 1.00 71.19 76 ALA A N 1
ATOM 613 C CA . ALA A 1 76 ? 8.942 5.183 14.887 1.00 71.19 76 ALA A CA 1
ATOM 614 C C . ALA A 1 76 ? 8.593 3.698 15.075 1.00 71.19 76 ALA A C 1
ATOM 616 O O . ALA A 1 76 ? 9.383 2.902 15.587 1.00 71.19 76 ALA A O 1
ATOM 617 N N . GLU A 1 77 ? 7.425 3.280 14.583 1.00 78.19 77 GLU A N 1
ATOM 618 C CA . GLU A 1 77 ? 7.053 1.867 14.593 1.00 78.19 77 GLU A CA 1
ATOM 619 C C . GLU A 1 77 ? 7.757 1.142 13.439 1.00 78.19 77 GLU A C 1
ATOM 621 O O . GLU A 1 77 ? 7.477 1.389 12.261 1.00 78.19 77 GLU A O 1
ATOM 626 N N . LYS A 1 78 ? 8.664 0.215 13.771 1.00 80.50 78 LYS A N 1
ATOM 627 C CA . LYS A 1 78 ? 9.280 -0.680 12.786 1.00 80.50 78 LYS A CA 1
ATOM 628 C C . LYS A 1 78 ? 8.221 -1.609 12.190 1.00 80.50 78 LYS A C 1
ATOM 630 O O . LYS A 1 78 ? 7.489 -2.286 12.917 1.00 80.50 78 LYS A O 1
ATOM 635 N N . LEU A 1 79 ? 8.184 -1.675 10.863 1.00 79.31 79 LEU A N 1
ATOM 636 C CA . LEU A 1 79 ? 7.255 -2.522 10.128 1.00 79.31 79 LEU A CA 1
ATOM 637 C C . LEU A 1 79 ? 7.927 -3.794 9.620 1.00 79.31 79 LEU A C 1
ATOM 639 O O . LEU A 1 79 ? 9.017 -3.762 9.041 1.00 79.31 79 LEU A O 1
ATOM 643 N N . ASP A 1 80 ? 7.224 -4.909 9.798 1.00 76.50 80 ASP A N 1
ATOM 644 C CA . ASP A 1 80 ? 7.567 -6.162 9.140 1.00 76.50 80 ASP A CA 1
ATOM 645 C C . ASP A 1 80 ? 7.228 -6.053 7.653 1.00 76.50 80 ASP A C 1
ATOM 647 O O . ASP A 1 80 ? 6.164 -5.557 7.270 1.00 76.50 80 ASP A O 1
ATOM 651 N N . ARG A 1 81 ? 8.160 -6.492 6.806 1.00 70.75 81 ARG A N 1
ATOM 652 C CA . ARG A 1 81 ? 8.003 -6.413 5.355 1.00 70.75 81 ARG A CA 1
ATOM 653 C C . ARG A 1 81 ? 7.202 -7.607 4.839 1.00 70.75 81 ARG A C 1
ATOM 655 O O . ARG A 1 81 ? 7.487 -8.737 5.248 1.00 70.75 81 ARG A O 1
ATOM 662 N N . PRO A 1 82 ? 6.270 -7.393 3.897 1.00 70.88 82 PRO A N 1
ATOM 663 C CA . PRO A 1 82 ? 5.688 -8.504 3.167 1.00 70.88 82 PRO A CA 1
ATOM 664 C C . PRO A 1 82 ? 6.783 -9.193 2.340 1.00 70.88 82 PRO A C 1
ATOM 666 O O . PRO A 1 82 ? 7.636 -8.521 1.760 1.00 70.88 82 PRO A O 1
ATOM 669 N N . LEU A 1 83 ? 6.774 -10.530 2.316 1.00 71.75 83 LEU A N 1
ATOM 670 C CA . LEU A 1 83 ? 7.786 -11.352 1.634 1.00 71.75 83 LEU A CA 1
ATOM 671 C C . LEU A 1 83 ? 9.234 -10.998 2.045 1.00 71.75 83 LEU A C 1
ATOM 673 O O . LEU A 1 83 ? 10.108 -10.797 1.203 1.00 71.75 83 LEU A O 1
ATOM 677 N N . SER A 1 84 ? 9.493 -10.935 3.357 1.00 63.16 84 SER A N 1
ATOM 678 C CA . SER A 1 84 ? 10.774 -10.524 3.963 1.00 63.16 84 SER A CA 1
ATOM 679 C C . SER A 1 84 ? 12.012 -11.328 3.532 1.00 63.16 84 SER A C 1
ATOM 681 O O . SER A 1 84 ? 13.132 -10.879 3.780 1.00 63.16 84 SER A O 1
ATOM 683 N N . SER A 1 85 ? 11.826 -12.484 2.885 1.00 63.94 85 SER A N 1
ATOM 684 C CA . SER A 1 85 ? 12.895 -13.308 2.315 1.00 63.94 85 SER A CA 1
ATOM 685 C C . SER A 1 85 ? 13.584 -12.664 1.110 1.00 63.94 85 SER A C 1
ATOM 687 O O . SER A 1 85 ? 14.730 -13.004 0.830 1.00 63.94 85 SER A O 1
ATOM 689 N N . LYS A 1 86 ? 12.920 -11.733 0.415 1.00 69.00 86 LYS A N 1
ATOM 690 C CA . LYS A 1 86 ? 13.479 -11.060 -0.759 1.00 69.00 86 LYS A CA 1
ATOM 691 C C . LYS A 1 86 ? 14.259 -9.790 -0.362 1.00 69.00 86 LYS A C 1
ATOM 693 O O . LYS A 1 86 ? 13.740 -8.958 0.395 1.00 69.00 86 LYS A O 1
ATOM 698 N N . PRO A 1 87 ? 15.497 -9.598 -0.851 1.00 70.44 87 PRO A N 1
ATOM 699 C CA . PRO A 1 87 ? 16.360 -8.486 -0.461 1.00 70.44 87 PRO A CA 1
ATOM 700 C C . PRO A 1 87 ? 15.915 -7.129 -1.010 1.00 70.44 87 PRO A C 1
ATOM 702 O O . PRO A 1 87 ? 16.097 -6.120 -0.326 1.00 70.44 87 PRO A O 1
ATOM 705 N N . PHE A 1 88 ? 15.327 -7.067 -2.211 1.00 78.62 88 PHE A N 1
ATOM 706 C CA . PHE A 1 88 ? 14.911 -5.801 -2.809 1.00 78.62 88 PHE A CA 1
ATOM 707 C C . PHE A 1 88 ? 13.472 -5.453 -2.439 1.00 78.62 88 PHE A C 1
ATOM 709 O O . PHE A 1 88 ? 12.566 -6.254 -2.646 1.00 78.62 88 PHE A O 1
ATOM 716 N N . PHE A 1 89 ? 13.260 -4.245 -1.914 1.00 82.69 89 PHE A N 1
ATOM 717 C CA . PHE A 1 89 ? 11.949 -3.726 -1.536 1.00 82.69 89 PHE A CA 1
ATOM 718 C C . PHE A 1 89 ? 11.885 -2.232 -1.858 1.00 82.69 89 PHE A C 1
ATOM 720 O O . PHE A 1 89 ? 12.629 -1.437 -1.285 1.00 82.69 89 PHE A O 1
ATOM 727 N N . ARG A 1 90 ? 11.001 -1.831 -2.773 1.00 83.44 90 ARG A N 1
ATOM 728 C CA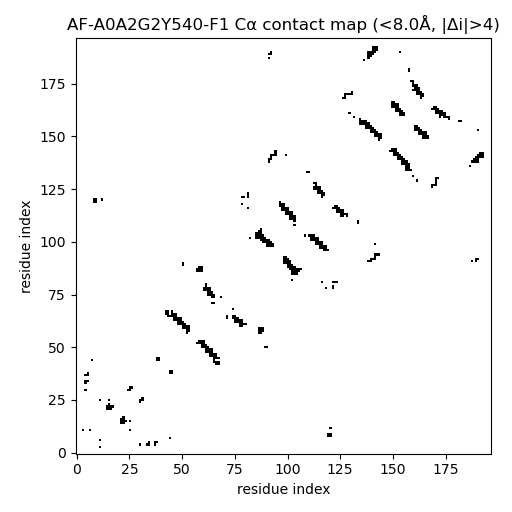 . ARG A 1 90 ? 10.862 -0.428 -3.187 1.00 83.44 90 ARG A CA 1
ATOM 729 C C . ARG A 1 90 ? 9.406 0.013 -3.153 1.00 83.44 90 ARG A C 1
ATOM 731 O O . ARG A 1 90 ? 8.558 -0.597 -3.795 1.00 83.44 90 ARG A O 1
ATOM 738 N N . VAL A 1 91 ? 9.143 1.110 -2.448 1.00 88.06 91 VAL A N 1
ATOM 739 C CA . VAL A 1 91 ? 7.862 1.825 -2.507 1.00 88.06 91 VAL A CA 1
ATOM 740 C C . VAL A 1 91 ? 7.781 2.583 -3.831 1.00 88.06 91 VAL A C 1
ATOM 742 O O . VAL A 1 91 ? 8.700 3.330 -4.162 1.00 88.06 91 VAL A O 1
ATOM 745 N N . MET A 1 92 ? 6.700 2.381 -4.585 1.00 88.56 92 MET A N 1
ATOM 746 C CA . MET A 1 92 ? 6.511 3.001 -5.903 1.00 88.56 92 MET A CA 1
ATOM 747 C C . MET A 1 92 ? 5.540 4.180 -5.859 1.00 88.56 92 MET A C 1
ATOM 749 O O . MET A 1 92 ? 5.800 5.219 -6.460 1.00 88.56 92 MET A O 1
ATOM 753 N N . CYS A 1 93 ? 4.423 4.017 -5.154 1.00 90.44 93 CYS A N 1
ATOM 754 C CA . CYS A 1 93 ? 3.396 5.037 -4.968 1.00 90.44 93 CYS A CA 1
ATOM 755 C C . CYS A 1 93 ? 2.496 4.665 -3.779 1.00 90.44 93 CYS A C 1
ATOM 757 O O . CYS A 1 93 ? 2.501 3.521 -3.313 1.00 90.44 93 CYS A O 1
ATOM 759 N N . ALA A 1 94 ? 1.728 5.633 -3.283 1.00 91.12 94 ALA A N 1
ATOM 760 C CA . ALA A 1 94 ? 0.789 5.444 -2.184 1.00 91.12 94 ALA A CA 1
ATOM 761 C C . ALA A 1 94 ? -0.500 6.238 -2.429 1.00 91.12 94 ALA A C 1
ATOM 763 O O . ALA A 1 94 ? -0.467 7.297 -3.053 1.00 91.12 94 ALA A O 1
ATOM 764 N N . CYS A 1 95 ? -1.623 5.728 -1.930 1.00 90.88 95 CYS A N 1
ATOM 765 C CA . CYS A 1 95 ? -2.929 6.379 -1.976 1.00 90.88 95 CYS A CA 1
ATOM 766 C C . CYS A 1 95 ? -3.749 5.923 -0.765 1.00 90.88 95 CYS A C 1
ATOM 768 O O . CYS A 1 95 ? -3.808 4.729 -0.488 1.00 90.88 95 CYS A O 1
ATOM 770 N N . ASP A 1 96 ? -4.347 6.858 -0.020 1.00 89.38 96 ASP A N 1
ATOM 771 C CA . ASP A 1 96 ? -5.254 6.568 1.104 1.00 89.38 96 ASP A CA 1
ATOM 772 C C . ASP A 1 96 ? -4.715 5.565 2.149 1.00 89.38 96 ASP A C 1
ATOM 774 O O . ASP A 1 96 ? -5.456 4.787 2.747 1.00 89.38 96 ASP A O 1
ATOM 778 N N . GLY A 1 97 ? -3.397 5.576 2.380 1.00 88.62 97 GLY A N 1
ATOM 779 C CA . GLY A 1 97 ? -2.721 4.664 3.310 1.00 88.62 97 GLY A CA 1
ATOM 780 C C . GLY A 1 97 ? -2.413 3.271 2.746 1.00 88.62 97 GLY A C 1
ATOM 781 O O . GLY A 1 97 ? -1.798 2.463 3.440 1.00 88.62 97 GLY A O 1
ATOM 782 N N . LEU A 1 98 ? -2.789 2.991 1.498 1.00 92.06 98 LEU A N 1
ATOM 783 C CA . LEU A 1 98 ? -2.350 1.832 0.725 1.00 92.06 98 LEU A CA 1
ATOM 784 C C . LEU A 1 98 ? -1.085 2.176 -0.064 1.00 92.06 98 LEU A C 1
ATOM 786 O O . LEU A 1 98 ? -0.921 3.299 -0.545 1.00 92.06 98 LEU A O 1
ATOM 790 N N . VAL A 1 99 ? -0.192 1.203 -0.220 1.00 93.06 99 VAL A N 1
ATOM 791 C CA . VAL A 1 99 ? 1.132 1.401 -0.816 1.00 93.06 99 VAL A CA 1
ATOM 792 C C . VAL A 1 99 ? 1.399 0.320 -1.850 1.00 93.06 99 VAL A C 1
ATOM 794 O O . VAL A 1 99 ? 1.283 -0.866 -1.555 1.00 93.06 99 VAL A O 1
ATOM 797 N N . VAL A 1 100 ? 1.798 0.719 -3.055 1.00 92.75 100 VAL A N 1
ATOM 798 C CA . VAL A 1 100 ? 2.295 -0.222 -4.063 1.00 92.75 100 VAL A CA 1
ATOM 799 C C . VAL A 1 100 ? 3.790 -0.395 -3.854 1.00 92.75 100 VAL A C 1
ATOM 801 O O . VAL A 1 100 ? 4.554 0.577 -3.894 1.00 92.75 100 VAL A O 1
ATOM 804 N N . VAL A 1 101 ? 4.208 -1.639 -3.639 1.00 90.19 101 VAL A N 1
ATOM 805 C CA . VAL A 1 101 ? 5.612 -1.996 -3.437 1.00 90.19 101 VAL A CA 1
ATOM 806 C C . VAL A 1 101 ? 6.055 -3.035 -4.453 1.00 90.19 101 VAL A C 1
ATOM 808 O O . VAL A 1 101 ? 5.288 -3.905 -4.863 1.00 90.19 101 VAL A O 1
ATOM 811 N N . ILE A 1 102 ? 7.312 -2.927 -4.861 1.00 87.44 102 ILE A N 1
ATOM 812 C CA . ILE A 1 102 ? 7.986 -3.904 -5.706 1.00 87.44 102 ILE A CA 1
ATOM 813 C C . ILE A 1 102 ? 8.974 -4.683 -4.851 1.00 87.44 102 ILE A C 1
ATOM 815 O O . ILE A 1 102 ? 9.786 -4.084 -4.139 1.00 87.44 102 ILE A O 1
ATOM 819 N N . VAL A 1 103 ? 8.914 -6.009 -4.960 1.00 85.38 103 VAL A N 1
ATOM 820 C CA . VAL A 1 103 ? 9.806 -6.933 -4.262 1.00 85.38 103 VAL A CA 1
ATOM 821 C C . VAL A 1 103 ? 10.497 -7.860 -5.268 1.00 85.38 103 VAL A C 1
ATOM 823 O O . VAL A 1 103 ? 9.834 -8.434 -6.132 1.00 85.38 103 VAL A O 1
ATOM 826 N N . SER A 1 104 ? 11.820 -8.017 -5.176 1.00 80.81 104 SER A N 1
ATOM 827 C CA . SER A 1 104 ? 12.595 -8.887 -6.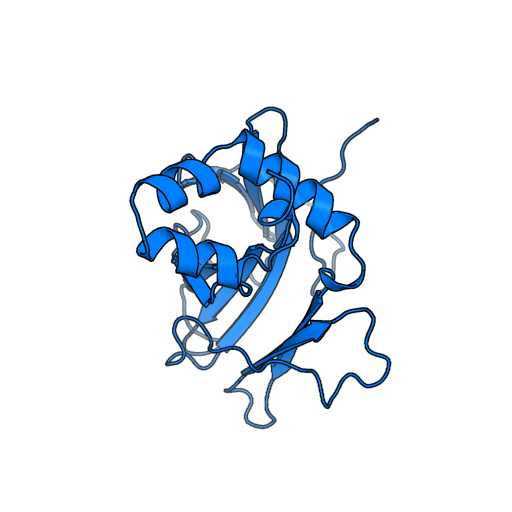079 1.00 80.81 104 SER A CA 1
ATOM 828 C C . SER A 1 104 ? 13.828 -9.504 -5.413 1.00 80.81 104 SER A C 1
ATOM 830 O O . SER A 1 104 ? 14.307 -9.007 -4.390 1.00 80.81 104 SER A O 1
ATOM 832 N N . ASP A 1 105 ? 14.327 -10.611 -5.979 1.00 72.88 105 ASP A N 1
ATOM 833 C CA . ASP A 1 105 ? 15.455 -11.343 -5.387 1.00 72.88 105 ASP A CA 1
ATOM 834 C C . ASP A 1 105 ? 16.822 -10.712 -5.677 1.00 72.88 105 ASP A C 1
ATOM 836 O O . ASP A 1 105 ? 17.712 -10.774 -4.838 1.00 72.88 105 ASP A O 1
ATOM 840 N N . ILE A 1 106 ? 17.000 -10.052 -6.824 1.00 64.88 106 ILE A N 1
ATOM 841 C CA . ILE A 1 106 ? 18.216 -9.316 -7.226 1.00 64.88 106 ILE A CA 1
ATOM 842 C C . ILE A 1 106 ? 17.774 -8.193 -8.192 1.00 64.88 106 ILE A C 1
ATOM 844 O O . ILE A 1 106 ? 16.650 -8.223 -8.703 1.00 64.88 106 ILE A O 1
ATOM 848 N N . MET A 1 107 ? 18.639 -7.213 -8.483 1.00 57.88 107 MET A N 1
ATOM 849 C CA . MET A 1 107 ? 18.440 -6.235 -9.573 1.00 57.88 107 MET A CA 1
ATOM 850 C C . MET A 1 107 ? 18.175 -6.893 -10.953 1.00 57.88 107 MET A C 1
ATOM 852 O O . MET A 1 107 ? 17.666 -6.223 -11.849 1.00 57.88 107 MET A O 1
ATOM 856 N N . ASP A 1 108 ? 18.458 -8.196 -11.105 1.00 56.38 108 ASP A N 1
ATOM 857 C CA . ASP A 1 108 ? 18.299 -8.973 -12.343 1.00 56.38 108 ASP A CA 1
ATOM 858 C C . ASP A 1 108 ? 17.021 -9.824 -12.440 1.00 56.38 108 ASP A C 1
ATOM 860 O O . ASP A 1 108 ? 16.746 -10.382 -13.501 1.00 56.38 108 ASP A O 1
ATOM 864 N N . ASP A 1 109 ? 16.185 -9.894 -11.397 1.00 59.31 109 ASP A N 1
ATOM 865 C CA . ASP A 1 109 ? 14.961 -10.712 -11.431 1.00 59.31 109 ASP A CA 1
ATOM 866 C C . ASP A 1 109 ? 14.052 -10.271 -12.587 1.00 59.31 109 ASP A C 1
ATOM 868 O O . ASP A 1 109 ? 13.605 -9.121 -12.622 1.00 59.31 109 ASP A O 1
ATOM 872 N N . THR A 1 110 ? 13.834 -11.150 -13.572 1.00 60.56 110 THR A N 1
ATOM 873 C CA . THR A 1 110 ? 13.148 -10.848 -14.840 1.00 60.56 110 THR A CA 1
ATOM 874 C C . THR A 1 110 ? 11.705 -10.399 -14.634 1.00 60.56 110 THR A C 1
ATOM 876 O O . THR A 1 110 ? 11.185 -9.670 -15.481 1.00 60.56 110 THR A O 1
ATOM 879 N N . ARG A 1 111 ? 11.085 -10.736 -13.495 1.00 72.81 111 ARG A N 1
ATOM 880 C CA . ARG A 1 111 ? 9.711 -10.340 -13.159 1.00 72.81 111 ARG A CA 1
ATOM 881 C C . ARG A 1 111 ? 9.593 -9.975 -11.673 1.00 72.81 111 ARG A C 1
ATOM 883 O O . ARG A 1 111 ? 9.300 -10.848 -10.859 1.00 72.81 111 ARG A O 1
ATOM 890 N N . PRO A 1 112 ? 9.795 -8.694 -11.303 1.00 80.44 112 PRO A N 1
ATOM 891 C CA . PRO A 1 112 ? 9.535 -8.253 -9.938 1.00 80.44 112 PRO A CA 1
ATOM 892 C C . PRO A 1 112 ? 8.087 -8.541 -9.528 1.00 80.44 112 PRO A C 1
ATOM 894 O O . PRO A 1 112 ? 7.174 -8.435 -10.347 1.00 80.44 112 PRO A O 1
ATOM 897 N N . ILE A 1 113 ? 7.878 -8.844 -8.248 1.00 87.06 113 ILE A N 1
ATOM 898 C CA . ILE A 1 113 ? 6.545 -9.044 -7.682 1.00 87.06 113 ILE A CA 1
ATOM 899 C C . ILE A 1 113 ? 5.986 -7.688 -7.261 1.00 87.06 113 ILE A C 1
ATOM 901 O O . ILE A 1 113 ? 6.596 -6.976 -6.457 1.00 87.06 113 ILE A O 1
ATOM 905 N N . HIS A 1 114 ? 4.807 -7.350 -7.771 1.00 89.88 114 HIS A N 1
ATOM 906 C CA . HIS A 1 114 ? 4.035 -6.191 -7.339 1.00 89.88 114 HIS A CA 1
ATOM 907 C C . HIS A 1 114 ? 3.120 -6.584 -6.191 1.00 89.88 114 HIS A C 1
ATOM 909 O O . HIS A 1 114 ? 2.352 -7.540 -6.297 1.00 89.88 114 HIS A O 1
ATOM 915 N N . LEU A 1 115 ? 3.173 -5.828 -5.101 1.00 92.56 115 LEU A N 1
ATOM 916 C CA . LEU A 1 115 ? 2.272 -6.000 -3.972 1.00 92.56 115 LEU A CA 1
ATOM 917 C C . LEU A 1 115 ? 1.500 -4.710 -3.723 1.00 92.56 115 LEU A C 1
ATOM 919 O O . LEU A 1 115 ? 2.062 -3.614 -3.787 1.00 92.56 115 LEU A O 1
ATOM 923 N N . LEU A 1 116 ? 0.232 -4.860 -3.354 1.00 94.75 116 LEU A N 1
ATOM 924 C CA . LEU A 1 116 ? -0.518 -3.820 -2.667 1.00 94.75 116 LEU A CA 1
ATOM 925 C C . LEU A 1 116 ? -0.429 -4.100 -1.173 1.00 94.75 116 LEU A C 1
ATOM 927 O O . LE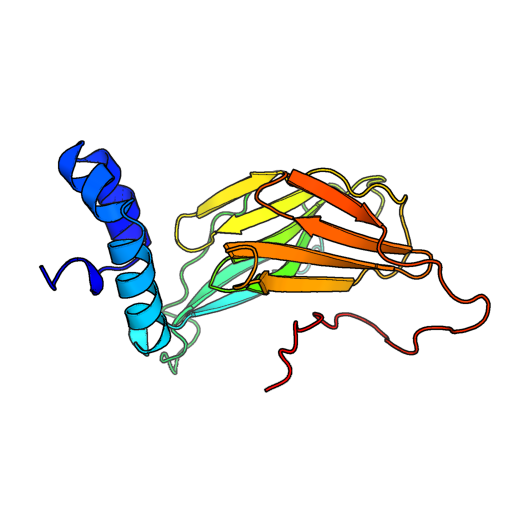U A 1 116 ? -0.917 -5.119 -0.685 1.00 94.75 116 LEU A O 1
ATOM 931 N N . TRP A 1 117 ? 0.220 -3.199 -0.454 1.00 93.81 117 TRP A N 1
ATOM 932 C CA . TRP A 1 117 ? 0.492 -3.314 0.967 1.00 93.81 117 TRP A CA 1
ATOM 933 C C . TRP A 1 117 ? -0.329 -2.293 1.752 1.00 93.81 117 TRP A C 1
ATOM 935 O O . TRP A 1 117 ? -0.392 -1.120 1.387 1.00 93.81 117 TRP A O 1
ATOM 945 N N . ASN A 1 118 ? -0.937 -2.737 2.851 1.00 92.44 118 ASN A N 1
ATOM 946 C CA . ASN A 1 118 ? -1.523 -1.880 3.871 1.00 92.44 118 ASN A CA 1
ATOM 947 C C . ASN A 1 118 ? -0.628 -1.907 5.125 1.00 92.44 118 ASN A C 1
ATOM 949 O O . ASN A 1 118 ? -0.763 -2.810 5.960 1.00 92.44 118 ASN A O 1
ATOM 953 N N . PRO A 1 119 ? 0.261 -0.911 5.303 1.00 89.00 119 PRO A N 1
ATOM 954 C CA . PRO A 1 119 ? 1.158 -0.839 6.455 1.00 89.00 119 PRO A CA 1
ATOM 955 C C . PRO A 1 119 ? 0.425 -0.800 7.801 1.00 89.00 119 PRO A C 1
ATOM 957 O O . PRO A 1 119 ? 0.925 -1.325 8.792 1.00 89.00 119 PRO A O 1
ATOM 960 N N . SER A 1 120 ? -0.779 -0.216 7.842 1.00 87.00 120 SER A N 1
ATOM 961 C CA . SER A 1 120 ? -1.530 0.006 9.087 1.00 87.00 120 SER A CA 1
ATOM 962 C C . SER A 1 120 ? -2.029 -1.287 9.725 1.00 87.00 120 SER A C 1
ATOM 964 O O . SER A 1 120 ? -2.151 -1.364 10.948 1.00 87.00 120 SER A O 1
ATOM 966 N N . ILE A 1 121 ? -2.329 -2.295 8.905 1.00 88.31 121 ILE A N 1
ATOM 967 C CA . ILE A 1 121 ? -2.773 -3.623 9.362 1.00 88.31 121 ILE A CA 1
ATOM 968 C C . ILE A 1 121 ? -1.752 -4.720 9.054 1.00 88.31 121 ILE A C 1
ATOM 970 O O . ILE A 1 121 ? -1.969 -5.864 9.428 1.00 88.31 121 ILE A O 1
ATOM 974 N N . ARG A 1 122 ? -0.619 -4.361 8.436 1.00 87.56 122 ARG A N 1
ATOM 975 C CA . ARG A 1 122 ? 0.482 -5.265 8.071 1.00 87.56 122 ARG A CA 1
ATOM 976 C C . ARG A 1 122 ? 0.059 -6.403 7.132 1.00 87.56 122 ARG A C 1
ATOM 978 O O . ARG A 1 122 ? 0.661 -7.470 7.145 1.00 87.56 122 ARG A O 1
ATOM 985 N N . GLU A 1 123 ? -0.934 -6.154 6.284 1.00 89.62 123 GLU A N 1
ATOM 986 C CA . GLU A 1 123 ? -1.405 -7.109 5.276 1.00 89.62 123 GLU A CA 1
ATOM 987 C C . GLU A 1 123 ? -0.988 -6.666 3.877 1.00 89.62 123 GLU A C 1
ATOM 989 O O . GLU A 1 123 ? -0.928 -5.472 3.576 1.00 89.62 123 GLU A O 1
ATOM 994 N N . SER A 1 124 ? -0.725 -7.630 3.001 1.00 92.12 124 SER A N 1
ATOM 995 C CA . SER A 1 124 ? -0.407 -7.382 1.598 1.00 92.12 124 SER A CA 1
ATOM 996 C C . SER A 1 124 ? -1.078 -8.402 0.701 1.00 92.12 124 SER A C 1
ATOM 998 O O . SER A 1 124 ? -1.178 -9.571 1.072 1.00 92.12 124 SER A O 1
ATOM 1000 N N . ILE A 1 125 ? -1.424 -7.984 -0.509 1.00 92.75 125 ILE A N 1
ATOM 1001 C CA . ILE A 1 125 ? -1.873 -8.875 -1.577 1.00 92.75 125 ILE A CA 1
ATOM 1002 C C . ILE A 1 125 ? -0.923 -8.785 -2.768 1.00 92.75 125 ILE A C 1
ATOM 1004 O O . ILE A 1 125 ? -0.342 -7.729 -3.032 1.00 92.75 125 ILE A O 1
ATOM 1008 N N . VAL A 1 126 ? -0.767 -9.899 -3.481 1.00 92.50 126 VAL A N 1
ATOM 1009 C CA . VAL A 1 126 ? -0.024 -9.941 -4.744 1.00 92.50 126 VAL A CA 1
ATOM 1010 C C . VAL A 1 126 ? -0.909 -9.366 -5.841 1.00 92.50 126 VAL A C 1
ATOM 1012 O O . VAL A 1 126 ? -2.055 -9.783 -5.997 1.00 92.50 126 VAL A O 1
ATOM 1015 N N . LEU A 1 127 ? -0.384 -8.394 -6.580 1.00 92.69 127 LEU A N 1
ATOM 1016 C CA . LEU A 1 127 ? -1.056 -7.828 -7.741 1.00 92.69 127 LEU A CA 1
ATOM 1017 C C . LEU A 1 127 ? -0.786 -8.696 -8.979 1.00 92.69 127 LEU A C 1
ATOM 1019 O O . LEU A 1 127 ? 0.273 -9.324 -9.066 1.00 92.69 127 LEU A O 1
ATOM 1023 N N . PRO A 1 128 ? -1.712 -8.727 -9.953 1.00 92.06 128 PRO A N 1
ATOM 1024 C CA . PRO A 1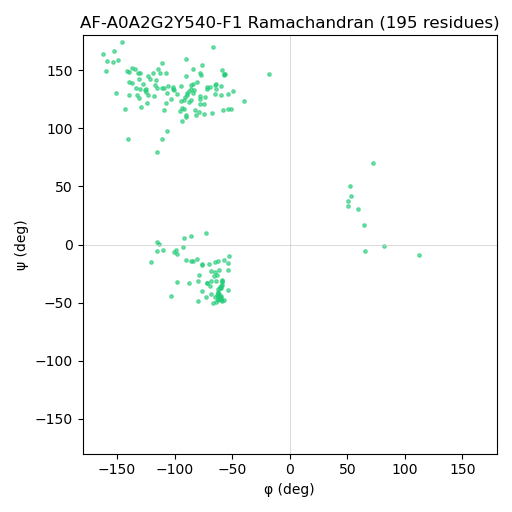 128 ? -1.469 -9.391 -11.228 1.00 92.06 128 PRO A CA 1
ATOM 1025 C C . PRO A 1 128 ? -0.217 -8.819 -11.900 1.00 92.06 128 PRO A C 1
ATOM 1027 O O . PRO A 1 128 ? 0.079 -7.625 -11.784 1.00 92.06 128 PRO A O 1
ATOM 1030 N N . ALA A 1 129 ? 0.508 -9.666 -12.626 1.00 87.50 129 ALA A N 1
ATOM 1031 C CA . ALA A 1 129 ? 1.655 -9.217 -13.400 1.00 87.50 129 ALA A CA 1
ATOM 1032 C C . ALA A 1 129 ? 1.195 -8.268 -14.528 1.00 87.50 129 ALA A C 1
ATOM 1034 O O . ALA A 1 129 ? 0.189 -8.562 -15.180 1.00 87.50 129 ALA A O 1
ATOM 1035 N N . PRO A 1 130 ? 1.905 -7.152 -14.773 1.00 83.56 130 PRO A N 1
ATOM 1036 C CA . PRO A 1 130 ? 1.656 -6.306 -15.938 1.00 83.56 130 PRO A CA 1
ATOM 1037 C C . PRO A 1 130 ? 1.813 -7.086 -17.251 1.00 83.56 130 PRO A C 1
ATOM 1039 O O . PRO A 1 130 ? 2.610 -8.022 -17.324 1.00 83.56 130 PRO A O 1
ATOM 1042 N N . GLU A 1 131 ? 1.079 -6.689 -18.293 1.00 78.12 131 GLU A N 1
ATOM 1043 C CA . GLU A 1 131 ? 1.125 -7.362 -19.601 1.00 78.12 131 GLU A CA 1
ATOM 1044 C C . GLU A 1 131 ? 2.432 -7.106 -20.362 1.00 78.12 131 GLU A C 1
ATOM 1046 O O . GLU A 1 131 ? 2.883 -7.950 -21.136 1.00 78.12 131 GLU A O 1
ATOM 1051 N N . SER A 1 132 ? 3.025 -5.923 -20.201 1.00 72.31 132 SER A N 1
ATOM 1052 C CA . SER A 1 132 ? 4.281 -5.557 -20.857 1.00 72.31 132 SER A CA 1
ATOM 1053 C C . SER A 1 132 ? 5.508 -6.113 -20.137 1.00 72.31 132 SER A C 1
ATOM 1055 O O . SER A 1 132 ? 5.624 -6.078 -18.908 1.00 72.31 132 SER A O 1
ATOM 1057 N N . GLU A 1 133 ? 6.470 -6.578 -20.937 1.00 64.56 133 GLU A N 1
ATOM 1058 C CA . GLU A 1 133 ? 7.782 -7.001 -20.455 1.00 64.56 133 GLU A CA 1
ATOM 1059 C C . GLU A 1 133 ? 8.606 -5.828 -19.902 1.00 64.56 133 GLU A C 1
ATOM 1061 O O . GLU A 1 133 ? 8.238 -4.653 -19.998 1.00 64.56 133 GLU A O 1
ATOM 1066 N N . LYS A 1 134 ? 9.725 -6.164 -19.250 1.00 61.75 134 LYS A N 1
ATOM 1067 C CA . LYS A 1 134 ? 10.608 -5.211 -18.576 1.00 61.75 134 LYS A CA 1
ATOM 1068 C C . LYS A 1 134 ? 10.971 -4.032 -19.473 1.00 61.75 134 LYS A C 1
ATOM 1070 O O . LYS A 1 134 ? 11.488 -4.191 -2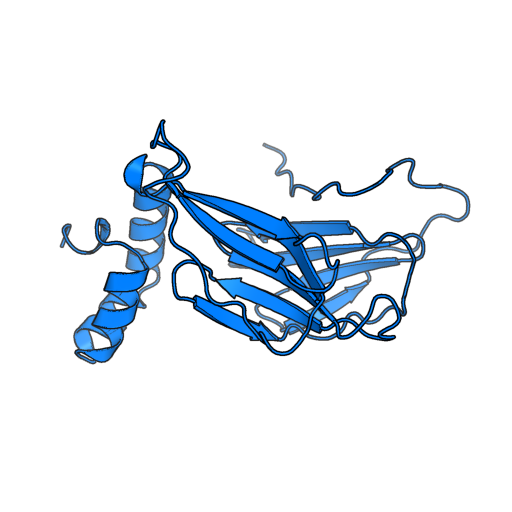0.572 1.00 61.75 134 LYS A O 1
ATOM 1075 N N . VAL A 1 135 ? 10.843 -2.846 -18.896 1.00 57.31 135 VAL A N 1
ATOM 1076 C CA . VAL A 1 135 ? 11.415 -1.623 -19.439 1.00 57.31 135 VAL A CA 1
ATOM 1077 C C . VAL A 1 135 ? 12.180 -0.933 -18.324 1.00 57.31 135 VAL A C 1
ATOM 1079 O O . VAL A 1 135 ? 11.694 -0.821 -17.194 1.00 57.31 135 VAL A O 1
ATOM 1082 N N . TYR A 1 136 ? 13.393 -0.485 -18.631 1.00 57.62 136 TYR A N 1
ATOM 1083 C CA . TYR A 1 136 ? 14.166 0.361 -17.733 1.00 57.62 136 TYR A CA 1
ATOM 1084 C C . TYR A 1 136 ? 13.368 1.648 -17.456 1.00 57.62 136 TYR A C 1
ATOM 1086 O O . TYR A 1 136 ? 12.915 2.304 -18.386 1.00 57.62 136 TYR A O 1
ATOM 1094 N N . SER A 1 137 ? 13.192 2.012 -16.179 1.00 68.12 137 SER A N 1
ATOM 1095 C CA . SER A 1 137 ? 12.436 3.199 -15.734 1.00 68.12 137 SER A CA 1
ATOM 1096 C C . SER A 1 137 ? 10.902 3.116 -15.883 1.00 68.12 137 SER A C 1
ATOM 1098 O O . SER A 1 137 ? 10.290 3.843 -16.662 1.00 68.12 137 SER A O 1
ATOM 1100 N N . THR A 1 138 ? 10.255 2.282 -15.060 1.00 78.31 138 THR A N 1
ATOM 1101 C CA . THR A 1 138 ? 8.790 2.307 -14.864 1.00 78.31 138 THR A CA 1
ATOM 1102 C C . THR A 1 138 ? 8.381 3.322 -13.794 1.00 78.31 138 THR A C 1
ATOM 1104 O O . THR A 1 138 ? 8.985 3.336 -12.714 1.00 78.31 138 THR A O 1
ATOM 1107 N N . ARG A 1 139 ? 7.314 4.089 -14.029 1.00 83.75 139 ARG A N 1
ATOM 1108 C CA . ARG A 1 139 ? 6.661 4.939 -13.016 1.00 83.75 139 ARG A CA 1
ATOM 1109 C C . ARG A 1 139 ? 5.296 4.388 -12.658 1.00 83.75 139 ARG A C 1
ATOM 1111 O O . ARG A 1 139 ? 4.678 3.678 -13.449 1.00 83.75 139 ARG A O 1
ATOM 1118 N N . TYR A 1 140 ? 4.841 4.746 -11.464 1.00 88.69 140 TYR A N 1
ATOM 1119 C CA . TYR A 1 140 ? 3.532 4.354 -10.975 1.00 88.69 140 TYR A CA 1
ATOM 1120 C C . TYR A 1 140 ? 2.756 5.580 -10.516 1.00 88.69 140 TYR A C 1
ATOM 1122 O O . TYR A 1 140 ? 3.299 6.471 -9.860 1.00 88.69 140 TYR A O 1
ATOM 1130 N N . GLY A 1 141 ? 1.477 5.601 -10.858 1.00 91.50 141 GLY A N 1
ATOM 1131 C CA . GLY A 1 141 ? 0.476 6.452 -10.240 1.00 91.50 141 GLY A CA 1
ATOM 1132 C C . GLY A 1 141 ? -0.506 5.592 -9.474 1.00 91.50 141 GLY A C 1
ATOM 1133 O O . GLY A 1 141 ? -0.774 4.456 -9.859 1.00 91.50 141 GLY A O 1
ATOM 1134 N N . PHE A 1 142 ? -1.039 6.120 -8.383 1.00 92.62 142 PHE A N 1
ATOM 1135 C CA . PHE A 1 142 ? -2.058 5.424 -7.614 1.00 92.62 142 PHE A CA 1
ATOM 1136 C C . PHE A 1 142 ? -3.123 6.409 -7.158 1.00 92.62 142 PHE A C 1
ATOM 1138 O O . PHE A 1 142 ? -2.800 7.466 -6.618 1.00 92.62 142 PHE A O 1
ATOM 1145 N N . GLY A 1 143 ? -4.382 6.084 -7.431 1.00 91.69 143 GLY A N 1
ATOM 1146 C CA . GLY A 1 143 ? -5.505 6.960 -7.149 1.00 91.69 143 GLY A CA 1
ATOM 1147 C C . GLY A 1 143 ? -6.791 6.187 -6.927 1.00 91.69 143 GLY A C 1
ATOM 1148 O O . GLY A 1 143 ? -6.950 5.057 -7.387 1.00 91.69 143 GLY A O 1
ATOM 1149 N N . TYR A 1 144 ? -7.708 6.829 -6.218 1.00 88.94 144 TYR A N 1
ATOM 1150 C CA . TYR A 1 144 ? -9.084 6.386 -6.088 1.00 88.94 144 TYR A CA 1
ATOM 1151 C C . TYR A 1 144 ? -9.943 7.096 -7.135 1.00 88.94 144 TYR A C 1
ATOM 1153 O O . TYR A 1 144 ? -9.972 8.325 -7.181 1.00 88.94 144 TYR A O 1
ATOM 1161 N N . ASP A 1 145 ? -10.637 6.329 -7.968 1.00 88.19 145 ASP A N 1
ATOM 1162 C CA . ASP A 1 145 ? -11.643 6.829 -8.896 1.00 88.19 145 ASP A CA 1
ATOM 1163 C C . ASP A 1 145 ? -13.020 6.745 -8.234 1.00 88.19 145 ASP A C 1
ATOM 1165 O O . ASP A 1 145 ? -13.608 5.669 -8.095 1.00 88.19 145 ASP A O 1
ATOM 1169 N N . SER A 1 146 ? -13.544 7.905 -7.840 1.00 84.75 146 SER A N 1
ATOM 1170 C CA . SER A 1 146 ? -14.859 8.031 -7.211 1.00 84.75 146 SER A CA 1
ATOM 1171 C C . SER A 1 146 ? -16.015 7.640 -8.136 1.00 84.75 146 SER A C 1
ATOM 1173 O O . SER A 1 146 ? -17.055 7.218 -7.633 1.00 84.75 146 SER A O 1
ATOM 1175 N N . THR A 1 147 ? -15.830 7.707 -9.458 1.00 86.56 147 THR A N 1
ATOM 1176 C CA . THR A 1 147 ? -16.853 7.371 -10.461 1.00 86.56 147 THR A CA 1
ATOM 1177 C C . THR A 1 147 ? -17.084 5.865 -10.527 1.00 86.56 147 THR A C 1
ATOM 1179 O O . THR A 1 147 ? -18.222 5.404 -10.535 1.00 86.56 147 THR A O 1
ATOM 1182 N N . SER A 1 148 ? -16.000 5.082 -10.538 1.00 86.12 148 SER A N 1
ATOM 1183 C CA . SER A 1 148 ? -16.063 3.610 -10.511 1.00 86.12 148 SER A CA 1
ATOM 1184 C C . SER A 1 148 ? -15.992 3.016 -9.097 1.00 86.12 148 SER A C 1
ATOM 1186 O O . SER A 1 148 ? -16.130 1.799 -8.916 1.00 86.12 148 SER A O 1
ATOM 1188 N N . ILE A 1 149 ? -15.833 3.871 -8.077 1.00 87.81 149 ILE A N 1
ATOM 1189 C CA . ILE A 1 149 ? -15.679 3.502 -6.662 1.00 87.81 149 ILE A CA 1
ATOM 1190 C C . ILE A 1 149 ? -14.541 2.476 -6.522 1.00 87.81 149 ILE A C 1
ATOM 1192 O O . ILE A 1 149 ? -14.696 1.451 -5.860 1.00 87.81 149 ILE A O 1
ATOM 1196 N N . ASP A 1 150 ? -13.439 2.679 -7.242 1.00 91.12 150 ASP A N 1
ATOM 1197 C CA . ASP A 1 150 ? -12.335 1.723 -7.333 1.00 91.12 150 ASP A CA 1
ATOM 1198 C C . ASP A 1 150 ? -10.981 2.417 -7.247 1.00 91.12 150 ASP A C 1
ATOM 1200 O O . ASP A 1 150 ? -10.799 3.570 -7.630 1.00 91.12 150 ASP A O 1
ATOM 1204 N N . TYR A 1 151 ? -10.011 1.673 -6.754 1.00 92.38 151 TYR A N 1
ATOM 1205 C CA . TYR A 1 151 ? -8.617 2.054 -6.730 1.00 92.38 151 TYR A CA 1
ATOM 1206 C C . TYR A 1 151 ? -7.956 1.634 -8.040 1.00 92.38 151 TYR A C 1
ATOM 1208 O O . TYR A 1 151 ? -8.099 0.497 -8.494 1.00 92.38 151 TYR A O 1
ATOM 1216 N N . LYS A 1 152 ? -7.208 2.556 -8.643 1.00 93.75 152 LYS A N 1
ATOM 1217 C CA . LYS A 1 152 ? -6.545 2.349 -9.928 1.00 93.75 152 LYS A CA 1
ATOM 1218 C C . LYS A 1 152 ? -5.060 2.630 -9.830 1.00 93.75 152 LYS A C 1
ATOM 1220 O O . LYS A 1 152 ? -4.644 3.667 -9.315 1.00 93.75 152 LYS A O 1
ATOM 1225 N N . ILE A 1 153 ? -4.265 1.715 -10.370 1.00 93.56 153 ILE A N 1
ATOM 1226 C CA . ILE A 1 153 ? -2.811 1.845 -10.434 1.00 93.56 153 ILE A CA 1
ATOM 1227 C C . ILE A 1 153 ? -2.432 2.084 -11.888 1.00 93.56 153 ILE A C 1
ATOM 1229 O O . ILE A 1 153 ? -2.640 1.229 -12.743 1.00 93.56 153 ILE A O 1
ATOM 1233 N N . LEU A 1 154 ? -1.882 3.258 -12.167 1.00 92.19 154 LEU A N 1
ATOM 1234 C CA . LEU A 1 154 ? -1.292 3.589 -13.454 1.00 92.19 154 LEU A CA 1
ATOM 1235 C C . LEU A 1 154 ? 0.159 3.116 -13.452 1.00 92.19 154 LEU A C 1
ATOM 1237 O O . LEU A 1 154 ? 0.893 3.395 -12.508 1.00 92.19 154 LEU A O 1
ATOM 1241 N N . ARG A 1 155 ? 0.588 2.448 -14.514 1.00 88.75 155 ARG A N 1
ATOM 1242 C CA . ARG A 1 155 ? 1.979 2.080 -14.759 1.00 88.75 155 ARG A CA 1
ATOM 1243 C C . ARG A 1 155 ? 2.388 2.630 -16.116 1.00 88.75 155 ARG A C 1
ATOM 1245 O O . ARG A 1 155 ? 1.789 2.282 -17.129 1.00 88.75 155 ARG A O 1
ATOM 1252 N N . THR A 1 156 ? 3.417 3.466 -16.140 1.00 85.25 156 THR A N 1
ATOM 1253 C CA . THR A 1 156 ? 3.990 3.995 -17.384 1.00 85.25 156 THR A CA 1
ATOM 1254 C C . THR A 1 156 ? 5.425 3.520 -17.539 1.00 85.25 156 THR A C 1
ATOM 1256 O O . THR A 1 156 ? 6.189 3.427 -16.573 1.00 85.25 156 THR A O 1
ATOM 1259 N N . CYS A 1 157 ? 5.800 3.207 -18.770 1.00 78.62 157 CYS A N 1
ATOM 1260 C CA . CYS A 1 157 ? 7.170 2.923 -19.166 1.00 78.62 157 CYS A CA 1
ATOM 1261 C C . CYS A 1 157 ? 7.409 3.421 -20.595 1.00 78.62 157 CYS A C 1
ATOM 1263 O O . CYS A 1 157 ? 6.473 3.859 -21.264 1.00 78.62 157 CYS A O 1
ATOM 1265 N N . SER A 1 158 ? 8.649 3.340 -21.082 1.00 74.19 158 SER A N 1
ATOM 1266 C CA . SER A 1 158 ? 9.018 3.909 -22.385 1.00 74.19 158 SER A CA 1
ATOM 1267 C C . SER A 1 158 ? 8.296 3.300 -23.592 1.00 74.19 158 SER A C 1
ATOM 1269 O O . SER A 1 158 ? 8.400 3.862 -24.674 1.00 74.19 158 SER A O 1
ATOM 1271 N N . VAL A 1 159 ? 7.629 2.149 -23.448 1.00 75.00 159 VAL A N 1
ATOM 1272 C CA . VAL A 1 159 ? 6.958 1.455 -24.567 1.00 75.00 159 VAL A CA 1
ATOM 1273 C C . VAL A 1 159 ? 5.456 1.276 -24.369 1.00 75.00 159 VAL A C 1
ATOM 1275 O O . VAL A 1 159 ? 4.749 0.959 -25.321 1.00 75.00 159 VAL A O 1
ATOM 1278 N N . SER A 1 160 ? 4.944 1.457 -23.150 1.00 81.31 160 SER A N 1
ATOM 1279 C CA . SER A 1 160 ? 3.528 1.236 -22.861 1.00 81.31 160 SER A CA 1
ATOM 1280 C C . SER A 1 160 ? 3.062 1.955 -21.607 1.00 81.31 160 SER A C 1
ATOM 1282 O O . SER A 1 160 ? 3.797 2.076 -20.621 1.00 81.31 160 SER A O 1
ATOM 1284 N N . THR A 1 161 ? 1.786 2.326 -21.636 1.00 87.00 161 THR A N 1
ATOM 1285 C CA . THR A 1 161 ? 1.041 2.801 -20.477 1.00 87.00 161 THR A CA 1
ATOM 1286 C C . THR A 1 161 ? -0.117 1.853 -20.203 1.00 87.00 161 THR A C 1
ATOM 1288 O O . THR A 1 161 ? -0.915 1.543 -21.091 1.00 87.00 161 THR A O 1
ATOM 1291 N N . GLU A 1 162 ? -0.202 1.386 -18.965 1.00 90.06 162 GLU A N 1
ATOM 1292 C CA . GLU A 1 162 ? -1.165 0.393 -18.505 1.00 90.06 162 GLU A CA 1
ATOM 1293 C C . GLU A 1 162 ? -1.856 0.885 -17.238 1.00 90.06 162 GLU A C 1
ATOM 1295 O O . GLU A 1 162 ? -1.256 1.572 -16.412 1.00 90.06 162 GLU A O 1
ATOM 1300 N N . ILE A 1 163 ? -3.115 0.503 -17.057 1.00 91.94 163 ILE A N 1
ATOM 1301 C CA . ILE A 1 163 ? -3.865 0.768 -15.834 1.00 91.94 163 ILE A CA 1
ATOM 1302 C C . ILE A 1 163 ? -4.418 -0.538 -15.274 1.00 91.94 163 ILE A C 1
ATOM 1304 O O . ILE A 1 163 ? -4.971 -1.355 -16.008 1.00 91.94 163 ILE A O 1
ATOM 1308 N N . LEU A 1 164 ? -4.264 -0.727 -13.971 1.00 93.38 164 LEU A N 1
ATOM 1309 C CA . LEU A 1 164 ? -4.862 -1.809 -13.203 1.00 93.38 164 LEU A CA 1
ATOM 1310 C C . LEU A 1 164 ? -6.053 -1.257 -12.429 1.00 93.38 164 LEU A C 1
ATOM 1312 O O . LEU A 1 164 ? -5.894 -0.304 -11.666 1.00 93.38 164 LEU A O 1
ATOM 1316 N N . ALA A 1 165 ? -7.221 -1.865 -12.613 1.00 93.62 165 ALA A N 1
ATOM 1317 C CA . ALA A 1 165 ? -8.380 -1.680 -11.744 1.00 93.62 165 ALA A CA 1
ATOM 1318 C C . ALA A 1 165 ? -8.347 -2.758 -10.651 1.00 93.62 165 ALA A C 1
ATOM 1320 O O . ALA A 1 165 ? -8.239 -3.945 -10.973 1.00 93.62 165 ALA A O 1
ATOM 1321 N N . LEU A 1 166 ? -8.381 -2.372 -9.370 1.00 92.12 166 LEU A N 1
ATOM 1322 C CA . LEU A 1 166 ? -8.233 -3.339 -8.277 1.00 92.12 166 LEU A CA 1
ATOM 1323 C C . LEU A 1 166 ? -9.440 -4.270 -8.151 1.00 92.12 166 LEU A C 1
ATOM 1325 O O . LEU A 1 166 ? -9.248 -5.450 -7.859 1.00 92.12 166 LEU A O 1
ATOM 1329 N N . LYS A 1 167 ? -10.661 -3.784 -8.406 1.00 90.62 167 LYS A N 1
ATOM 1330 C CA . LYS A 1 167 ? -11.866 -4.633 -8.385 1.00 90.62 167 LYS A CA 1
ATOM 1331 C C . LYS A 1 167 ? -11.799 -5.770 -9.396 1.00 90.62 167 LYS A C 1
ATOM 1333 O O . LYS A 1 167 ? -12.112 -6.904 -9.048 1.00 90.62 167 LYS A O 1
ATOM 1338 N N . ASP A 1 168 ? -11.363 -5.460 -10.612 1.00 87.75 168 ASP A N 1
ATOM 1339 C CA . ASP A 1 168 ? -11.313 -6.426 -11.712 1.00 87.75 168 ASP A CA 1
ATOM 1340 C C . ASP A 1 168 ? -10.014 -7.246 -11.697 1.00 87.75 168 ASP A C 1
ATOM 1342 O O . ASP A 1 168 ? -9.912 -8.269 -12.367 1.00 87.75 168 ASP A O 1
ATOM 1346 N N . SER A 1 169 ? -9.013 -6.806 -10.920 1.00 89.25 169 SER A N 1
ATOM 1347 C CA . SER A 1 169 ? -7.697 -7.446 -10.808 1.00 89.25 169 SER A CA 1
ATOM 1348 C C . SER A 1 169 ? -7.054 -7.731 -12.173 1.00 89.25 169 SER A C 1
ATOM 1350 O O . SER A 1 169 ? -6.387 -8.747 -12.365 1.00 89.25 169 SER A O 1
ATOM 1352 N N . SER A 1 170 ? -7.236 -6.810 -13.123 1.00 88.81 170 SER A N 1
ATOM 1353 C CA . SER A 1 170 ? -6.737 -6.932 -14.493 1.00 88.81 170 SER A CA 1
ATOM 1354 C C . SER A 1 170 ? -6.050 -5.654 -14.965 1.00 88.81 170 SER A C 1
ATOM 1356 O O . SER A 1 170 ? -6.586 -4.551 -14.801 1.00 88.81 170 SER A O 1
ATOM 1358 N N . TRP A 1 171 ? -4.889 -5.808 -15.599 1.00 90.44 171 TRP A N 1
ATOM 1359 C CA . TRP A 1 171 ? -4.238 -4.730 -16.336 1.00 90.44 171 TRP A CA 1
ATOM 1360 C C . TRP A 1 171 ? -4.923 -4.522 -17.684 1.00 90.44 171 TRP A C 1
ATOM 1362 O O . TRP A 1 171 ? -5.379 -5.471 -18.312 1.00 90.44 171 TRP A O 1
ATOM 1372 N N . ARG A 1 172 ? -4.970 -3.273 -18.142 1.00 90.00 172 ARG A N 1
ATOM 1373 C CA . ARG A 1 172 ? -5.332 -2.927 -19.519 1.00 90.00 172 ARG A CA 1
ATOM 1374 C C . ARG A 1 172 ? -4.400 -1.849 -20.048 1.00 90.00 172 ARG A C 1
ATOM 1376 O O . ARG A 1 172 ? -4.090 -0.890 -19.336 1.00 90.00 172 ARG A O 1
ATOM 1383 N N . LYS A 1 173 ? -3.975 -1.973 -21.301 1.00 88.38 173 LYS A N 1
ATOM 1384 C CA . LYS A 1 173 ? -3.217 -0.923 -21.995 1.00 88.38 173 LYS A CA 1
ATOM 1385 C C . LYS A 1 173 ? -4.138 0.246 -22.322 1.00 88.38 173 LYS A C 1
ATOM 1387 O O . LYS A 1 173 ? -5.260 0.038 -22.777 1.00 88.38 173 LYS A O 1
ATOM 1392 N N . ILE A 1 174 ? -3.667 1.464 -22.075 1.00 84.94 174 ILE A N 1
ATOM 1393 C CA . ILE A 1 174 ? -4.444 2.689 -22.324 1.00 84.94 174 ILE A CA 1
ATOM 1394 C C . ILE A 1 174 ? -3.837 3.585 -23.398 1.00 84.94 174 ILE A C 1
ATOM 1396 O O . ILE A 1 174 ? -4.470 4.566 -23.768 1.00 84.94 174 ILE A O 1
ATOM 1400 N N . ASP A 1 175 ? -2.654 3.251 -23.916 1.00 70.69 175 ASP A N 1
ATOM 1401 C CA . ASP A 1 175 ? -1.979 4.083 -24.908 1.00 70.69 175 ASP A CA 1
ATOM 1402 C C . ASP A 1 175 ? -1.417 3.283 -26.093 1.00 70.69 175 ASP A C 1
ATOM 1404 O O . ASP A 1 175 ? -1.028 2.118 -25.960 1.00 70.69 175 ASP A O 1
ATOM 1408 N N . LYS A 1 176 ? -1.356 3.959 -27.245 1.00 59.56 176 LYS A N 1
ATOM 1409 C CA . LYS A 1 176 ? -0.540 3.635 -28.417 1.00 59.56 176 LYS A CA 1
ATOM 1410 C C . LYS A 1 176 ? 0.521 4.737 -28.497 1.00 59.56 176 LYS A C 1
ATOM 1412 O O . LYS A 1 176 ? 0.261 5.768 -29.105 1.00 59.56 176 LYS A O 1
ATOM 1417 N N . HIS A 1 177 ? 1.678 4.533 -27.860 1.00 54.81 177 HIS A N 1
ATOM 1418 C CA . HIS A 1 177 ? 2.788 5.503 -27.838 1.00 54.81 177 HIS A CA 1
ATOM 1419 C C . HIS A 1 177 ? 2.978 6.179 -29.209 1.00 54.81 177 HIS A C 1
ATOM 1421 O O . HIS A 1 177 ? 3.183 5.497 -30.217 1.00 54.81 177 HIS A O 1
ATOM 1427 N N . LEU A 1 178 ? 2.919 7.513 -29.259 1.00 46.69 178 LEU A N 1
ATOM 1428 C CA . LEU A 1 178 ? 3.274 8.275 -30.458 1.00 46.69 178 LEU A CA 1
ATOM 1429 C C . LEU A 1 178 ? 4.780 8.114 -30.700 1.00 46.69 178 LEU A C 1
ATOM 1431 O O . LEU A 1 178 ? 5.601 8.586 -29.912 1.00 46.69 178 LEU A O 1
ATOM 1435 N N . HIS A 1 179 ? 5.153 7.438 -31.791 1.00 45.06 179 HIS A N 1
ATOM 1436 C CA . HIS A 1 179 ? 6.551 7.277 -32.192 1.00 45.06 179 HIS A CA 1
ATOM 1437 C C . HIS A 1 179 ? 7.270 8.638 -32.216 1.00 45.06 179 HIS A C 1
ATOM 1439 O O . HIS A 1 179 ? 6.936 9.506 -33.017 1.00 45.06 179 HIS A O 1
ATOM 1445 N N . GLY A 1 180 ? 8.280 8.811 -31.355 1.00 47.59 180 GLY A N 1
ATOM 1446 C CA . GLY A 1 180 ? 9.184 9.968 -31.377 1.00 47.59 180 GLY A CA 1
ATOM 1447 C C . GLY A 1 180 ? 9.089 10.927 -30.187 1.00 47.59 180 GLY A C 1
ATOM 1448 O O . GLY A 1 180 ? 9.973 11.772 -30.048 1.00 47.59 180 GLY A O 1
ATOM 1449 N N . VAL A 1 181 ? 8.103 10.785 -29.293 1.00 50.41 181 VAL A N 1
ATOM 1450 C CA . VAL A 1 181 ? 8.057 11.571 -28.047 1.00 50.41 181 VAL A CA 1
ATOM 1451 C C . VAL A 1 181 ? 8.795 10.808 -26.951 1.00 50.41 181 VAL A C 1
ATOM 1453 O O . VAL A 1 181 ? 8.376 9.742 -26.512 1.00 50.41 181 VAL A O 1
ATOM 1456 N N . ARG A 1 182 ? 9.946 11.334 -26.530 1.00 45.94 182 ARG A N 1
ATOM 1457 C CA . ARG A 1 182 ? 10.692 10.807 -25.387 1.00 45.94 182 ARG A CA 1
ATOM 1458 C C . ARG A 1 182 ? 10.180 11.544 -24.153 1.00 45.94 182 ARG A C 1
ATOM 1460 O O . ARG A 1 182 ? 10.453 12.736 -24.025 1.00 45.94 182 ARG A O 1
ATOM 1467 N N . ASP A 1 183 ? 9.442 10.868 -23.275 1.00 51.12 183 ASP A N 1
ATOM 1468 C CA . ASP A 1 183 ? 9.054 11.456 -21.989 1.00 51.12 183 ASP A CA 1
ATOM 1469 C C . ASP A 1 183 ? 10.318 11.957 -21.277 1.00 51.12 183 ASP A C 1
ATOM 1471 O O . ASP A 1 183 ? 11.214 11.178 -20.944 1.00 51.12 183 ASP A O 1
ATOM 1475 N N . SER A 1 184 ? 10.409 13.270 -21.050 1.00 47.00 184 SER A N 1
ATOM 1476 C CA . SER A 1 184 ? 11.566 13.941 -20.430 1.00 47.00 184 SER A CA 1
ATOM 1477 C C . SER A 1 184 ? 11.689 13.675 -18.927 1.00 47.00 184 SER A C 1
ATOM 1479 O O . SER A 1 184 ? 12.479 14.300 -18.218 1.00 47.00 184 SER A O 1
ATOM 1481 N N . LEU A 1 185 ? 10.897 12.743 -18.409 1.00 47.78 185 LEU A N 1
ATOM 1482 C CA . LEU A 1 185 ? 10.808 12.468 -16.996 1.00 47.78 185 LEU A CA 1
ATOM 1483 C C . LEU A 1 185 ? 11.994 11.570 -16.610 1.00 47.78 185 LEU A C 1
ATOM 1485 O O . LEU A 1 185 ? 12.033 10.385 -16.952 1.00 47.78 185 LEU A O 1
ATOM 1489 N N . PHE A 1 186 ? 12.935 12.112 -15.832 1.00 41.38 186 PHE A N 1
ATOM 1490 C CA . PHE A 1 186 ? 13.989 11.368 -15.123 1.00 41.38 186 PHE A CA 1
ATOM 1491 C C . PHE A 1 186 ? 13.532 10.943 -13.711 1.00 41.38 186 PHE A C 1
ATOM 1493 O O . PHE A 1 186 ? 12.496 11.402 -13.229 1.00 41.38 186 PHE A O 1
ATOM 1500 N N . SER A 1 187 ? 14.212 9.938 -13.153 1.00 42.59 187 SER A N 1
ATOM 1501 C CA . SER A 1 187 ? 13.905 9.063 -11.997 1.00 42.59 187 SER A CA 1
ATOM 1502 C C . SER A 1 187 ? 12.841 9.470 -10.950 1.00 42.59 187 SER A C 1
ATOM 1504 O O . SER A 1 187 ? 12.711 10.621 -10.557 1.00 42.59 187 SER A O 1
ATOM 1506 N N . THR A 1 188 ? 12.156 8.445 -10.416 1.00 46.75 188 THR A N 1
ATOM 1507 C CA . THR A 1 188 ? 11.396 8.427 -9.139 1.00 46.75 188 THR A CA 1
ATOM 1508 C C . THR A 1 188 ? 10.167 9.328 -8.984 1.00 46.75 188 THR A C 1
ATOM 1510 O O . THR A 1 188 ? 9.701 9.485 -7.859 1.00 46.75 188 THR A O 1
ATOM 1513 N N . SER A 1 189 ? 9.567 9.873 -10.048 1.00 51.50 189 SER A N 1
ATOM 1514 C CA . SER A 1 189 ? 8.291 10.580 -9.852 1.00 51.50 189 SER A CA 1
ATOM 1515 C C . SER A 1 189 ? 7.138 9.584 -9.699 1.00 51.50 189 SER A C 1
ATOM 1517 O O . SER A 1 189 ? 6.861 8.780 -10.593 1.00 51.50 189 SER A O 1
ATOM 1519 N N . SER A 1 190 ? 6.450 9.658 -8.564 1.00 58.56 190 SER A N 1
ATOM 1520 C CA . SER A 1 190 ? 5.077 9.179 -8.447 1.00 58.56 190 SER A CA 1
ATOM 1521 C C . SER A 1 190 ? 4.190 10.026 -9.357 1.00 58.56 190 SER A C 1
ATOM 1523 O O . SER A 1 190 ? 4.309 11.253 -9.355 1.00 58.56 190 SER A O 1
ATOM 1525 N N . LEU A 1 191 ? 3.312 9.395 -10.131 1.00 60.09 191 LEU A N 1
ATOM 1526 C CA . LEU A 1 191 ? 2.285 10.115 -10.883 1.00 60.09 191 LEU A CA 1
ATOM 1527 C C . LEU A 1 191 ? 1.093 10.381 -9.958 1.00 60.09 191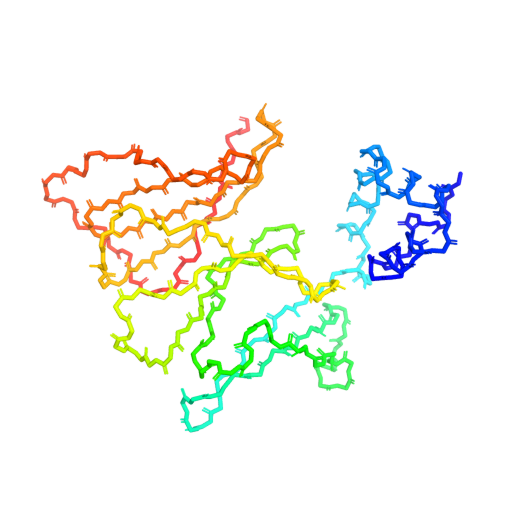 LEU A C 1
ATOM 1529 O O . LEU A 1 191 ? 0.638 9.482 -9.250 1.00 60.09 191 LEU A O 1
ATOM 1533 N N . ALA A 1 192 ? 0.594 11.613 -9.958 1.00 61.84 192 ALA A N 1
ATOM 1534 C CA . ALA A 1 192 ? -0.620 11.971 -9.238 1.00 61.84 192 ALA A CA 1
ATOM 1535 C C . ALA A 1 192 ? -1.821 11.882 -10.184 1.00 61.84 192 ALA A C 1
ATOM 1537 O O . ALA A 1 192 ? -1.758 12.354 -11.318 1.00 61.84 192 ALA A O 1
ATOM 1538 N N . PHE A 1 193 ? -2.921 11.301 -9.710 1.00 62.56 193 PHE A N 1
ATOM 1539 C CA . PHE A 1 193 ? -4.211 11.461 -10.372 1.00 62.56 193 PHE A CA 1
ATOM 1540 C C . PHE A 1 193 ? -4.723 12.875 -10.083 1.00 62.56 193 PHE A C 1
ATOM 1542 O O . PHE A 1 193 ? -4.887 13.248 -8.920 1.00 62.56 193 PHE A O 1
ATOM 1549 N N . VAL A 1 194 ? -4.955 13.661 -11.132 1.00 63.12 194 VAL A N 1
ATOM 1550 C CA . VAL A 1 194 ? -5.542 15.003 -11.033 1.00 63.12 194 VAL A CA 1
ATOM 1551 C C . VAL A 1 194 ? -7.012 14.902 -11.421 1.00 63.12 194 VAL A C 1
ATOM 1553 O O . VAL A 1 194 ? -7.345 14.249 -12.407 1.00 63.12 194 VAL A O 1
ATOM 1556 N N . HIS A 1 195 ? -7.883 15.522 -10.629 1.00 50.84 195 HIS A N 1
ATOM 1557 C CA . HIS A 1 195 ? -9.286 15.712 -10.985 1.00 50.84 195 HIS A CA 1
ATOM 1558 C C . HIS A 1 195 ? -9.427 17.133 -11.539 1.00 50.84 195 HIS A C 1
ATOM 1560 O O . HIS A 1 195 ? -8.945 18.069 -10.899 1.00 50.84 195 HIS A O 1
ATOM 1566 N N . GLU A 1 196 ? -10.051 17.298 -12.705 1.00 41.56 196 GLU A N 1
ATOM 1567 C CA . GLU A 1 196 ? -10.531 18.618 -13.129 1.00 41.56 196 GLU A CA 1
ATOM 1568 C C . GLU A 1 196 ? -11.710 19.020 -12.230 1.00 41.56 196 GLU A C 1
ATOM 1570 O O . GLU A 1 196 ? -12.546 18.177 -11.889 1.00 41.56 196 GLU A O 1
ATOM 1575 N N . ALA A 1 197 ? -11.700 20.275 -11.774 1.00 37.03 197 ALA A N 1
ATOM 1576 C CA . ALA A 1 197 ? -12.729 20.867 -10.921 1.00 37.03 197 ALA A CA 1
ATOM 1577 C C . ALA A 1 197 ? -13.843 21.502 -11.757 1.00 37.03 197 ALA A C 1
ATOM 1579 O O . ALA A 1 197 ? -13.510 22.080 -12.816 1.00 37.03 197 ALA A O 1
#

Sequence (197 aa):
MNILSRLPVRTLHQLKCVSKFWNALISDPYFKMKHFKHAKNDQNSQKILITHMLQNGSKFLSYCCPLSSVQMAEDAEKLDRPLSSKPFFRVMCACDGLVVVIVSDIMDDTRPIHLLWNPSIRESIVLPAPESEKVYSTRYGFGYDSTSIDYKILRTCSVSTEILALKDSSWRKIDKHLHGVRDSLFSTSSLAFVHEA

Radius of gyration: 18.56 Å; Cα contacts (8 Å, |Δi|>4): 324; chains: 1; bounding box: 47×34×52 Å

Foldseek 3Di:
DPPLLPDFPQVLVVQLVVDVVSVVQCVDPVSVVSSLVVLVPDQQSDWDWDWDQDPVNQAIWIWIARPPDPPRPPRTDTFDDDVRVARDKDFQDDDSQWTWIWTHNDPPGQFTWIWTARRRNNDIDTADGAPDGDAPDKHWEWDQDPVVRWIKIWIDGQQFIWIATPVVSDIDTDDDDDPPDDPPDDDRDHDYDDDDD

Solvent-accessible surface area (backbone atoms only — not comparable to full-atom values): 11830 Å² total; per-residue (Å²): 139,74,64,72,49,71,50,56,68,43,59,54,56,58,43,33,76,74,35,71,67,46,29,52,56,63,66,33,67,68,48,43,53,54,26,50,59,43,39,77,73,34,65,85,61,36,63,45,82,47,76,45,75,42,96,81,76,47,43,63,48,39,32,43,24,54,66,76,53,91,59,69,76,82,69,41,44,77,53,83,60,83,71,68,89,39,30,39,72,44,84,52,35,59,43,100,73,35,31,40,33,40,38,25,74,51,100,74,51,84,73,61,44,44,30,46,32,31,74,72,72,69,47,69,46,81,50,72,77,71,88,71,76,85,56,85,73,67,38,28,24,35,36,75,40,78,89,79,72,35,46,36,39,37,40,40,38,89,80,48,34,35,39,30,40,59,86,75,60,44,70,42,76,78,59,79,74,66,89,85,73,73,78,84,77,70,85,89,58,55,44,77,75,79,78,88,129

Nearest PDB structures (foldseek):
  5mrh-assembly1_A  TM=4.849E-01  e=1.606E-02  Homo sapiens
  8t1y-assembly1_A  TM=4.909E-01  e=6.502E-02  Porphyromonas gingivalis
  8t27-assembly1_A  TM=5.069E-01  e=1.780E-01  Porphyromonas gingivalis
  2bzd-assembly2_B  TM=4.608E-01  e=3.115E-01  Micromonospora viridifaciens
  2ber-assembly1_A  TM=4.758E-01  e=6.445E-01  Micromonospora viridifaciens

Mean predicted 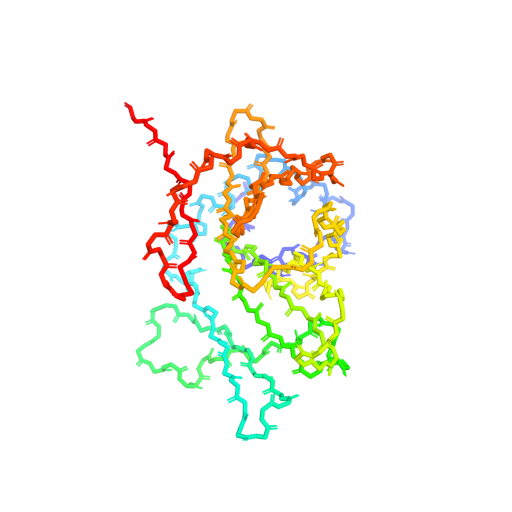aligned error: 9.13 Å

pLDDT: mean 79.22, std 14.72, range [37.03, 95.69]

Secondary structure (DSSP, 8-state):
--SGGGS-HHHHHHHHTT-HHHHHHHH-HHHHHHHHHHHHH-GGG-EEEEEEE-TTSS-EEEEEEETT-S-TTTS-EEEPPTTTTSSEEEEEEEETTEEEEEEESSTT-SSPEEEEEETTTTEEEEPPPPSSPP-SS-EEEEEEETTTTEEEEEEE-SS-EEEEETTTTEEEE-----TT------S-PPBPPPPP-

InterPro domains:
  IPR001810 F-box domain [PF00646] (2-32)
  IPR006527 F-box associated beta-propeller, type 1 [PF07734] (86-179)
  IPR017451 F-box associated beta-propeller domain [TIGR01640] (94-177)
  IPR036047 F-box-like domain superfamily [SSF81383] (2-66)
  IPR050796 SCF complex F-box component [PTHR31672] (2-178)

Organism: Capsicum annuum (NCBI:txid4072)